Protein AF-A0A7S2VLK1-F1 (afdb_monomer)

Organism: NCBI:txid1333877

Nearest PDB structures (foldseek):
  6rbg-assembly1_A  TM=2.384E-01  e=4.970E+00  Escherichia coli K-12

Mean predicted aligned error: 7.68 Å

Foldseek 3Di:
DVVVVVLVLLQVLLVVLVVVVNPDGDDRPDPDDDPSSVVSSVVVVLVVVVVVVVVLLVVLCVVLVHDPVVLVVLLVLFLVLLVCVVVPDDPDPPDPDDPDDPDSPSQVFFAALVSVVVSCVVLVFDADPVLSVVLVVLLVVLDDPVPVPDPDGRGAGSSSVSVSVSCCVVVCRRVVVVSVVVVVVVVVPPPPVVPPPD

Sequence (198 aa):
EEQRTMLGRLDEARAAARAAGARDVSSDGGCSLRCWELVQLVRMLRSDSDRAADELIDKTAKELRFSVAELAQFRKIFTKWVDIEAVGGTPAPGGEGGPGGGLAKAASKGLSTDTLLRLLQSMGMRITLKQKAELEAQAAKFQEPRQQRGGGCSQLDFPGFLRMMRWLIDSDFAGINDLAADAAQKKKSQPLHSQLLA

Solvent-accessible surface area (backbone atoms only — not comparable to full-atom values): 11828 Å² total; per-residue (Å²): 110,68,68,59,55,51,53,52,48,50,42,51,12,38,51,53,26,47,76,73,67,51,85,78,68,68,64,81,91,55,94,70,81,42,72,58,30,51,52,38,36,54,49,51,55,46,53,51,51,53,49,54,49,51,53,51,40,54,52,47,33,59,76,72,67,53,50,74,68,55,50,53,51,50,51,54,52,50,53,54,51,40,53,40,57,74,73,68,68,74,82,67,95,78,75,84,75,78,93,80,86,58,77,81,64,54,77,79,52,43,43,38,60,70,56,51,50,51,52,46,41,74,74,70,43,73,80,48,74,71,54,49,54,50,50,51,57,50,52,63,69,48,41,60,78,85,62,67,81,53,98,60,83,72,45,33,42,71,58,28,45,51,54,48,55,50,49,40,62,77,65,40,51,74,50,46,58,59,54,50,51,52,54,55,50,54,64,69,68,58,71,77,77,84,75,78,85,121

pLDDT: mean 86.24, std 14.77, range [42.44, 97.31]

Structure (mmCIF, N/CA/C/O backbone):
data_AF-A0A7S2VLK1-F1
#
_entry.id   AF-A0A7S2VLK1-F1
#
loop_
_atom_site.group_PDB
_atom_site.id
_atom_site.type_symbol
_atom_site.label_atom_id
_atom_site.label_alt_id
_atom_site.label_comp_id
_atom_site.label_asym_id
_atom_site.label_entity_id
_atom_site.label_seq_id
_atom_site.pdbx_PDB_ins_code
_atom_site.Cartn_x
_atom_site.Cartn_y
_atom_site.Cartn_z
_atom_site.occupancy
_atom_site.B_iso_or_equiv
_atom_site.auth_seq_id
_atom_site.auth_comp_id
_atom_site.auth_asym_id
_atom_site.auth_atom_id
_atom_site.pdbx_PDB_model_num
ATOM 1 N N . GLU A 1 1 ? 25.648 8.898 -10.915 1.00 85.38 1 GLU A N 1
ATOM 2 C CA . GLU A 1 1 ? 25.487 7.436 -10.732 1.00 85.38 1 GLU A CA 1
ATOM 3 C C . GLU A 1 1 ? 24.234 6.907 -11.420 1.00 85.38 1 GLU A C 1
ATOM 5 O O . GLU A 1 1 ? 24.350 5.959 -12.183 1.00 85.38 1 GLU A O 1
ATOM 10 N N . GLU A 1 2 ? 23.084 7.572 -11.274 1.00 89.06 2 GLU A N 1
ATOM 11 C CA . GLU A 1 2 ? 21.802 7.179 -11.892 1.00 89.06 2 GLU A CA 1
ATOM 12 C C . GLU A 1 2 ? 21.870 6.895 -13.403 1.00 89.06 2 GLU A C 1
ATOM 14 O O . GLU A 1 2 ? 21.321 5.898 -13.864 1.00 89.06 2 GLU A O 1
ATOM 19 N N . GLN A 1 3 ? 22.600 7.709 -14.176 1.00 87.88 3 GLN A N 1
ATOM 20 C CA . GLN A 1 3 ? 22.790 7.474 -15.616 1.00 87.88 3 GLN A CA 1
ATOM 21 C C . GLN A 1 3 ? 23.479 6.136 -15.917 1.00 87.88 3 GLN A C 1
ATOM 23 O O . GLN A 1 3 ? 23.084 5.446 -16.851 1.00 87.88 3 GLN A O 1
ATOM 28 N N . ARG A 1 4 ? 24.480 5.735 -15.119 1.00 91.31 4 ARG A N 1
ATOM 29 C CA . ARG A 1 4 ? 25.161 4.442 -15.300 1.00 91.31 4 ARG A CA 1
ATOM 30 C C . ARG A 1 4 ? 24.218 3.286 -14.986 1.00 91.31 4 ARG A C 1
ATOM 32 O O . ARG A 1 4 ? 24.176 2.321 -15.739 1.00 91.31 4 ARG A O 1
ATOM 39 N N . THR A 1 5 ? 23.419 3.418 -13.927 1.00 92.81 5 THR A N 1
ATOM 40 C CA . THR A 1 5 ? 22.384 2.438 -13.575 1.00 92.81 5 THR A CA 1
ATOM 41 C C . THR A 1 5 ? 21.341 2.307 -14.683 1.00 92.81 5 THR A C 1
ATOM 43 O O . THR A 1 5 ? 20.944 1.198 -15.030 1.00 92.81 5 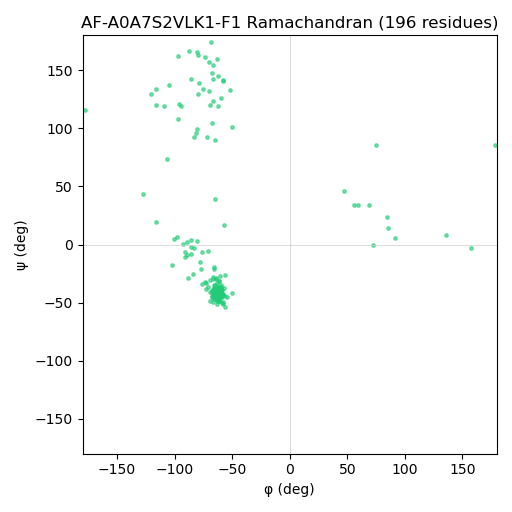THR A O 1
ATOM 46 N N . MET A 1 6 ? 20.919 3.427 -15.277 1.00 90.56 6 MET A N 1
ATOM 47 C CA . MET A 1 6 ? 19.967 3.423 -16.385 1.00 90.56 6 MET A CA 1
ATOM 48 C C . MET A 1 6 ? 20.546 2.732 -17.622 1.00 90.56 6 MET A C 1
ATOM 50 O O . MET A 1 6 ? 19.867 1.890 -18.200 1.00 90.56 6 MET A O 1
ATOM 54 N N . LEU A 1 7 ? 21.794 3.033 -17.996 1.00 92.50 7 LEU A N 1
ATOM 55 C CA . LEU A 1 7 ? 22.470 2.376 -19.120 1.00 92.50 7 LEU A CA 1
ATOM 56 C C . LEU A 1 7 ? 22.594 0.861 -18.905 1.00 92.50 7 LEU A C 1
ATOM 58 O O . LEU A 1 7 ? 22.267 0.103 -19.813 1.00 92.50 7 LEU A O 1
ATOM 62 N N . GLY A 1 8 ? 22.944 0.416 -17.692 1.00 93.69 8 GLY A N 1
ATOM 63 C CA . GLY A 1 8 ? 22.959 -1.012 -17.353 1.00 93.69 8 GLY A CA 1
ATOM 64 C C . GLY A 1 8 ? 21.593 -1.685 -17.546 1.00 93.69 8 GLY A C 1
ATOM 65 O O . GLY A 1 8 ? 21.505 -2.743 -18.165 1.00 93.69 8 GLY A O 1
ATOM 66 N N . ARG A 1 9 ? 20.502 -1.025 -17.129 1.00 94.62 9 ARG A N 1
ATOM 67 C CA . ARG A 1 9 ? 19.129 -1.517 -17.362 1.00 94.62 9 ARG A CA 1
ATOM 68 C C . ARG A 1 9 ? 18.757 -1.578 -18.846 1.00 94.62 9 ARG A C 1
ATOM 70 O O . ARG A 1 9 ? 17.939 -2.410 -19.228 1.00 94.62 9 ARG A O 1
ATOM 77 N N . LEU A 1 10 ? 19.321 -0.713 -19.693 1.00 95.69 10 LEU A N 1
ATOM 78 C CA . LEU A 1 10 ? 19.100 -0.789 -21.142 1.00 95.69 10 LEU A CA 1
ATOM 79 C C . LEU A 1 10 ? 19.765 -2.026 -21.745 1.00 95.69 10 LEU A C 1
ATOM 81 O O . LEU A 1 10 ? 19.150 -2.695 -22.574 1.00 95.69 10 LEU A O 1
ATOM 85 N N . ASP A 1 11 ? 20.978 -2.359 -21.311 1.00 96.00 11 ASP A N 1
ATOM 86 C CA . ASP A 1 11 ? 21.673 -3.562 -21.775 1.00 96.00 11 ASP A CA 1
ATOM 87 C C . ASP A 1 11 ? 20.961 -4.842 -21.304 1.00 96.00 11 ASP A C 1
ATOM 89 O O . ASP A 1 11 ? 20.767 -5.771 -22.092 1.00 96.00 11 ASP A O 1
ATOM 93 N N . GLU A 1 12 ? 20.443 -4.863 -20.073 1.00 95.81 12 GLU A N 1
ATOM 94 C CA . GLU A 1 12 ? 19.567 -5.944 -19.595 1.00 95.81 12 GLU A CA 1
ATOM 95 C C . GLU A 1 12 ? 18.290 -6.067 -20.444 1.00 95.81 12 GLU A C 1
ATOM 97 O O . GLU A 1 12 ? 17.899 -7.171 -20.832 1.00 95.81 12 GLU A O 1
ATOM 102 N N . ALA A 1 13 ? 17.665 -4.941 -20.809 1.00 95.94 13 ALA A N 1
ATOM 103 C CA . ALA A 1 13 ? 16.469 -4.931 -21.652 1.00 95.94 13 ALA A CA 1
ATOM 104 C C . ALA A 1 13 ? 16.753 -5.490 -23.055 1.00 95.94 13 ALA A C 1
ATOM 106 O O . ALA A 1 13 ? 15.936 -6.235 -23.606 1.00 95.94 13 ALA A O 1
ATOM 107 N N . ARG A 1 14 ? 17.919 -5.161 -23.627 1.00 96.38 14 ARG A N 1
ATOM 108 C CA . ARG A 1 14 ? 18.400 -5.702 -24.909 1.00 96.38 14 ARG A CA 1
ATOM 109 C C . ARG A 1 14 ? 18.612 -7.204 -24.829 1.00 96.38 14 ARG A C 1
ATOM 111 O O . ARG A 1 14 ? 18.125 -7.933 -25.695 1.00 96.38 14 ARG A O 1
ATOM 118 N N . ALA A 1 15 ? 19.291 -7.678 -23.785 1.00 96.38 15 ALA A N 1
ATOM 119 C CA . ALA A 1 15 ? 19.501 -9.102 -23.554 1.00 96.38 15 ALA A CA 1
ATOM 120 C C . ALA A 1 15 ? 18.163 -9.851 -23.411 1.00 96.38 15 ALA A C 1
ATOM 122 O O . ALA A 1 15 ? 17.963 -10.879 -24.060 1.00 96.38 15 ALA A O 1
ATOM 123 N N . ALA A 1 16 ? 17.210 -9.297 -22.655 1.00 95.38 16 ALA A N 1
ATOM 124 C CA . ALA A 1 16 ? 15.867 -9.855 -22.502 1.00 95.38 16 ALA A CA 1
ATOM 125 C C . ALA A 1 16 ? 15.075 -9.871 -23.823 1.00 95.38 16 ALA A C 1
ATOM 127 O O . ALA A 1 16 ? 14.368 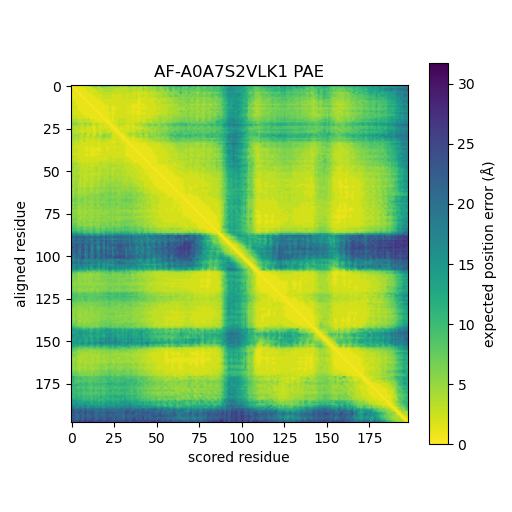-10.837 -24.114 1.00 95.38 16 ALA A O 1
ATOM 128 N N . ALA A 1 17 ? 15.204 -8.835 -24.658 1.00 96.56 17 ALA A N 1
ATOM 129 C CA . ALA A 1 17 ? 14.569 -8.793 -25.975 1.00 96.56 17 ALA A CA 1
ATOM 130 C C . ALA A 1 17 ? 15.136 -9.871 -26.912 1.00 96.56 17 ALA A C 1
ATOM 132 O O . ALA A 1 17 ? 14.366 -10.572 -27.573 1.00 96.56 17 ALA A O 1
ATOM 133 N N . ARG A 1 18 ? 16.464 -10.057 -26.917 1.00 97.00 18 ARG A N 1
ATOM 134 C CA . ARG A 1 18 ? 17.136 -11.130 -27.670 1.00 97.00 18 ARG A CA 1
ATOM 135 C C . ARG A 1 18 ? 16.695 -12.513 -27.195 1.00 97.00 18 ARG A C 1
ATOM 137 O O . ARG A 1 18 ? 16.333 -13.345 -28.022 1.00 97.00 18 ARG A O 1
ATOM 144 N N . ALA A 1 19 ? 16.652 -12.735 -25.881 1.00 96.38 19 ALA A N 1
ATOM 145 C CA . ALA A 1 19 ? 16.186 -13.991 -25.291 1.00 96.38 19 ALA A CA 1
ATOM 146 C C . ALA A 1 19 ? 14.718 -14.303 -25.640 1.00 96.38 19 ALA A C 1
ATOM 148 O O . ALA A 1 19 ? 14.354 -15.462 -25.809 1.00 96.38 19 ALA A O 1
ATOM 149 N N . ALA A 1 20 ? 13.889 -13.270 -25.815 1.00 96.12 20 ALA A N 1
ATOM 150 C CA . ALA A 1 20 ? 12.505 -13.396 -26.269 1.00 96.12 20 ALA A CA 1
ATOM 151 C C . ALA A 1 20 ? 12.354 -13.574 -27.799 1.00 96.12 20 ALA A C 1
ATOM 153 O O . ALA A 1 20 ? 11.229 -13.616 -28.295 1.00 96.12 20 ALA A O 1
ATOM 154 N N . GLY A 1 21 ? 13.454 -13.660 -28.557 1.00 97.00 21 GLY A N 1
ATOM 155 C CA . GLY A 1 21 ? 13.446 -13.893 -30.005 1.00 97.00 21 GLY A CA 1
ATOM 156 C C . GLY A 1 21 ? 13.291 -12.638 -30.873 1.00 97.00 21 GLY A C 1
ATOM 157 O O . GLY A 1 21 ? 13.015 -12.757 -32.070 1.00 97.00 21 GLY A O 1
ATOM 158 N N . ALA A 1 22 ? 13.465 -11.434 -30.315 1.00 96.62 22 ALA A N 1
ATOM 159 C CA . ALA A 1 22 ? 13.444 -10.207 -31.106 1.00 96.62 22 ALA A CA 1
ATOM 160 C C . ALA A 1 22 ? 14.656 -10.161 -32.056 1.00 96.62 22 ALA A C 1
ATOM 162 O O . ALA A 1 22 ? 15.803 -10.252 -31.624 1.00 96.62 22 ALA A O 1
ATOM 163 N N . ARG A 1 23 ? 14.397 -10.013 -33.362 1.00 95.19 23 ARG A N 1
ATOM 164 C CA . ARG A 1 23 ? 15.443 -9.973 -34.405 1.00 95.19 23 ARG A CA 1
ATOM 165 C C . ARG A 1 23 ? 16.064 -8.591 -34.583 1.00 95.19 23 ARG A C 1
ATOM 167 O O . ARG A 1 23 ? 17.197 -8.481 -35.028 1.00 95.19 23 ARG A O 1
ATOM 174 N N . ASP A 1 24 ? 15.315 -7.549 -34.237 1.00 93.75 24 ASP A N 1
ATOM 175 C CA . ASP A 1 24 ? 15.710 -6.157 -34.418 1.00 93.75 24 ASP A CA 1
ATOM 176 C C . ASP A 1 24 ? 16.076 -5.545 -33.058 1.00 93.75 24 ASP A C 1
ATOM 178 O O . ASP A 1 24 ? 15.328 -4.757 -32.486 1.00 93.75 24 ASP A O 1
ATOM 182 N N . VAL A 1 25 ? 17.241 -5.929 -32.528 1.00 96.56 25 VAL A N 1
ATOM 183 C CA . VAL A 1 25 ? 17.819 -5.402 -31.276 1.00 96.56 25 VAL A CA 1
ATOM 184 C C . VAL A 1 25 ? 19.125 -4.673 -31.604 1.00 96.56 25 VAL A C 1
ATOM 186 O O . VAL A 1 25 ? 19.923 -5.142 -32.409 1.00 96.56 25 VAL A O 1
ATOM 189 N N . SER A 1 26 ? 19.296 -3.487 -31.042 1.00 95.69 26 SER A N 1
ATOM 190 C CA . SER A 1 26 ? 20.486 -2.645 -31.092 1.00 95.69 26 SER A CA 1
ATOM 191 C C . SER A 1 26 ? 21.677 -3.333 -30.417 1.00 95.69 26 SER A C 1
ATOM 193 O O . SER A 1 26 ? 21.515 -4.231 -29.589 1.00 95.69 26 SER A O 1
ATOM 195 N N . SER A 1 27 ? 22.891 -2.891 -30.744 1.00 94.38 27 SER A N 1
ATOM 196 C CA . SER A 1 27 ? 24.106 -3.354 -30.069 1.00 94.38 27 SER A CA 1
ATOM 197 C C . SER A 1 27 ? 24.159 -2.887 -28.611 1.00 94.38 27 SER A C 1
ATOM 199 O O . SER A 1 27 ? 23.713 -1.780 -28.286 1.00 94.38 27 SER A O 1
ATOM 201 N N . ASP A 1 28 ? 24.767 -3.704 -27.753 1.00 93.25 28 ASP A N 1
ATOM 202 C CA . ASP A 1 28 ? 25.022 -3.365 -26.350 1.00 93.25 28 ASP A CA 1
ATOM 203 C C . ASP A 1 28 ? 25.874 -2.083 -26.256 1.00 93.25 28 ASP A C 1
ATOM 205 O O . ASP A 1 28 ? 26.728 -1.821 -27.108 1.00 93.25 28 ASP A O 1
ATOM 209 N N . GLY A 1 29 ? 25.583 -1.227 -25.273 1.00 91.62 29 GLY A N 1
ATOM 210 C CA . GLY A 1 29 ? 26.210 0.095 -25.135 1.00 91.62 29 GLY A CA 1
ATOM 211 C C . GLY A 1 29 ? 25.778 1.159 -26.160 1.00 91.62 29 GLY A C 1
ATOM 212 O O . GLY A 1 29 ? 26.230 2.301 -26.076 1.00 91.62 29 GLY A O 1
ATOM 213 N N . GLY A 1 30 ? 24.891 0.839 -27.112 1.00 90.50 30 GLY A N 1
ATOM 214 C CA . GLY A 1 30 ? 24.349 1.823 -28.055 1.00 90.50 30 GLY A CA 1
ATOM 215 C C . GLY A 1 30 ? 23.462 2.881 -27.379 1.00 90.50 30 GLY A C 1
ATOM 216 O O . GLY A 1 30 ? 22.839 2.622 -26.351 1.00 90.50 30 GLY A O 1
ATOM 217 N N . CYS A 1 31 ? 23.347 4.073 -27.974 1.00 88.19 31 CYS A N 1
ATOM 218 C CA . CYS A 1 31 ? 22.413 5.116 -27.510 1.00 88.19 31 CYS A CA 1
ATOM 219 C C . CYS A 1 31 ? 21.018 5.012 -28.153 1.00 88.19 31 CYS A C 1
ATOM 221 O O . CYS A 1 31 ? 20.100 5.727 -27.755 1.00 88.19 31 CYS A O 1
ATOM 223 N N . SER A 1 32 ? 20.852 4.151 -29.160 1.00 92.62 32 SER A N 1
ATOM 224 C CA . SER A 1 32 ? 19.569 3.906 -29.811 1.00 92.62 32 SER A CA 1
ATOM 225 C C . SER A 1 32 ? 18.761 2.843 -29.064 1.00 92.62 32 SER A C 1
ATOM 227 O O . SER A 1 32 ? 19.305 1.860 -28.551 1.00 92.62 32 SER A O 1
ATOM 229 N N . LEU A 1 33 ? 17.446 3.069 -29.011 1.00 94.62 33 LEU A N 1
ATOM 230 C CA . LEU A 1 33 ? 16.456 2.152 -28.455 1.00 94.62 33 LEU A CA 1
ATOM 231 C C . LEU A 1 33 ? 15.443 1.772 -29.531 1.00 94.62 33 LEU A C 1
ATOM 233 O O . LEU A 1 33 ? 14.869 2.638 -30.193 1.00 94.62 33 LEU A O 1
ATOM 237 N N . ARG A 1 34 ? 15.208 0.473 -29.689 1.00 95.81 34 ARG A N 1
ATOM 238 C CA . ARG A 1 34 ? 14.176 -0.094 -30.562 1.00 95.81 34 ARG A CA 1
ATOM 239 C C . ARG A 1 34 ? 12.924 -0.424 -29.754 1.00 95.81 34 ARG A C 1
ATOM 241 O O . ARG A 1 34 ? 12.958 -0.545 -28.530 1.00 95.81 34 ARG A O 1
ATOM 248 N N . CYS A 1 35 ? 11.798 -0.590 -30.445 1.00 95.88 35 CYS A N 1
ATOM 249 C CA . CYS A 1 35 ? 10.493 -0.786 -29.805 1.00 95.88 35 CYS A CA 1
ATOM 250 C C . CYS A 1 35 ? 10.486 -1.962 -28.807 1.00 95.88 35 CYS A C 1
ATOM 252 O O . CYS A 1 35 ? 10.030 -1.808 -27.676 1.00 95.88 35 CYS A O 1
ATOM 254 N N . TRP A 1 36 ? 11.053 -3.115 -29.180 1.00 95.44 36 TRP A N 1
ATOM 255 C CA . TRP A 1 36 ? 11.091 -4.297 -28.310 1.00 95.44 36 TRP A CA 1
ATOM 256 C C . TRP A 1 36 ? 11.948 -4.110 -27.056 1.00 95.44 36 TRP A C 1
ATOM 258 O O . TRP A 1 36 ? 11.581 -4.600 -25.991 1.00 95.44 36 TRP A O 1
ATOM 268 N N . GLU A 1 37 ? 13.046 -3.367 -27.158 1.00 96.31 37 GLU A N 1
ATOM 269 C CA . GLU A 1 37 ? 13.905 -3.030 -26.017 1.00 96.31 37 GLU A CA 1
ATOM 270 C C . GLU A 1 37 ? 13.166 -2.117 -25.042 1.00 96.31 37 GLU A C 1
ATOM 272 O O . GLU A 1 37 ? 13.184 -2.360 -23.839 1.00 96.31 37 GLU A O 1
ATOM 277 N N . LEU A 1 38 ? 12.442 -1.118 -25.562 1.00 95.38 38 LEU A N 1
ATOM 278 C CA . LEU A 1 38 ? 11.603 -0.242 -24.750 1.00 95.38 38 LEU A CA 1
ATOM 279 C C . LEU A 1 38 ? 10.509 -1.034 -24.018 1.00 95.38 38 LEU A C 1
ATOM 281 O O . LEU A 1 38 ? 10.280 -0.809 -22.832 1.00 95.38 38 LEU A O 1
ATOM 285 N N . VAL A 1 39 ? 9.855 -1.986 -24.691 1.00 95.50 39 VAL A N 1
ATOM 286 C CA . VAL A 1 39 ? 8.842 -2.851 -24.062 1.00 95.50 39 VAL A CA 1
ATOM 287 C C . VAL A 1 39 ? 9.448 -3.683 -22.933 1.00 95.50 39 VAL A C 1
ATOM 289 O O . VAL A 1 39 ? 8.855 -3.757 -21.855 1.00 95.50 39 VAL A O 1
ATOM 292 N N . GLN A 1 40 ? 10.617 -4.295 -23.147 1.00 96.38 40 GLN A N 1
ATOM 293 C CA . GLN A 1 40 ? 11.279 -5.071 -22.095 1.00 96.38 40 GLN A CA 1
ATOM 294 C C . GLN A 1 40 ? 11.735 -4.186 -20.938 1.00 96.38 40 GLN A C 1
ATOM 296 O O . GLN A 1 40 ? 11.514 -4.543 -19.785 1.00 96.38 40 GLN A O 1
ATOM 301 N N . LEU A 1 41 ? 12.264 -2.996 -21.225 1.00 95.50 41 LEU A N 1
ATOM 302 C CA . LEU A 1 41 ? 12.617 -2.023 -20.200 1.00 95.50 41 LEU A CA 1
ATOM 303 C C . LEU A 1 41 ? 11.406 -1.654 -19.341 1.00 95.50 41 LEU A C 1
ATOM 305 O O . LEU A 1 41 ? 11.469 -1.758 -18.121 1.00 95.50 41 LEU A O 1
ATOM 309 N N . VAL A 1 42 ? 10.280 -1.282 -19.957 1.00 93.88 42 VAL A N 1
ATOM 310 C CA . VAL A 1 42 ? 9.048 -0.942 -19.228 1.00 93.88 42 VAL A CA 1
ATOM 311 C C . VAL A 1 42 ? 8.561 -2.117 -18.378 1.00 93.88 42 VAL A C 1
ATOM 313 O O . VAL A 1 42 ? 8.128 -1.904 -17.246 1.00 93.88 42 VAL A O 1
ATOM 316 N N . ARG A 1 43 ? 8.644 -3.354 -18.884 1.00 93.12 43 ARG A N 1
ATOM 317 C CA . ARG A 1 43 ? 8.299 -4.553 -18.106 1.00 93.12 43 ARG A CA 1
ATOM 318 C C . ARG A 1 43 ? 9.207 -4.723 -16.895 1.00 93.12 43 ARG A C 1
ATOM 320 O O . ARG A 1 43 ? 8.684 -4.906 -15.808 1.00 93.12 43 ARG A O 1
ATOM 327 N N . MET A 1 44 ? 10.523 -4.609 -17.059 1.00 92.75 44 MET A N 1
ATOM 328 C CA . MET A 1 44 ? 11.469 -4.712 -15.943 1.00 92.75 44 MET A CA 1
ATOM 329 C C . MET A 1 44 ? 11.245 -3.616 -14.903 1.00 92.75 44 MET A C 1
ATOM 331 O O . MET A 1 44 ? 11.207 -3.912 -13.716 1.00 92.75 44 MET A O 1
ATOM 335 N N . LEU A 1 45 ? 11.028 -2.369 -15.334 1.00 91.50 45 LEU A N 1
ATOM 336 C CA . LEU A 1 45 ? 10.724 -1.261 -14.423 1.00 91.50 45 LEU A CA 1
ATOM 337 C C . LEU A 1 45 ? 9.435 -1.505 -13.629 1.00 91.50 45 LEU A C 1
ATOM 339 O O . LEU A 1 45 ? 9.382 -1.189 -12.443 1.00 91.50 45 LEU A O 1
ATOM 343 N N . ARG A 1 46 ? 8.410 -2.086 -14.264 1.00 89.94 46 ARG A N 1
ATOM 344 C CA . ARG A 1 46 ? 7.179 -2.495 -13.576 1.00 89.94 46 ARG A CA 1
ATOM 345 C C . ARG A 1 46 ? 7.433 -3.634 -12.598 1.00 89.94 46 ARG A C 1
ATOM 347 O O . ARG A 1 46 ? 7.076 -3.486 -11.442 1.00 89.94 46 ARG A O 1
ATOM 354 N N . SER A 1 47 ? 8.115 -4.696 -13.019 1.00 90.12 47 SER A N 1
ATOM 355 C CA . SER A 1 47 ? 8.458 -5.820 -12.142 1.00 90.12 47 SER A CA 1
ATOM 356 C C . SER A 1 47 ? 9.290 -5.385 -10.934 1.00 90.12 47 SER A C 1
ATOM 358 O O . SER A 1 47 ? 9.067 -5.869 -9.831 1.00 90.12 47 SER A O 1
ATOM 360 N N . ASP A 1 48 ? 10.228 -4.455 -11.118 1.00 91.25 48 ASP A N 1
ATOM 361 C CA . ASP A 1 48 ? 11.001 -3.866 -10.025 1.00 91.25 48 ASP A CA 1
ATOM 362 C C . ASP A 1 48 ? 10.120 -3.068 -9.066 1.00 91.25 48 ASP A C 1
ATOM 364 O O . ASP A 1 48 ? 10.269 -3.193 -7.853 1.00 91.25 48 ASP A O 1
ATOM 368 N N . SER A 1 49 ? 9.211 -2.250 -9.602 1.00 88.38 49 SER A N 1
ATOM 369 C CA . SER A 1 49 ? 8.260 -1.485 -8.797 1.00 88.38 49 SER A CA 1
ATOM 370 C C . SER A 1 49 ? 7.326 -2.405 -8.012 1.00 88.38 49 SER A C 1
ATOM 372 O O . SER A 1 49 ? 7.094 -2.165 -6.830 1.00 88.38 49 SER A O 1
ATOM 374 N N . ASP A 1 50 ? 6.811 -3.454 -8.652 1.00 87.25 50 ASP A N 1
ATOM 375 C CA . ASP A 1 50 ? 5.921 -4.438 -8.037 1.00 87.25 50 ASP A CA 1
ATOM 376 C C . ASP A 1 50 ? 6.661 -5.203 -6.932 1.00 87.25 50 ASP A C 1
ATOM 378 O O . ASP A 1 50 ? 6.171 -5.295 -5.808 1.00 87.25 50 ASP A O 1
ATOM 382 N N . ARG A 1 51 ? 7.897 -5.649 -7.200 1.00 89.62 51 ARG A N 1
ATOM 383 C CA . ARG A 1 51 ? 8.759 -6.293 -6.200 1.00 89.62 51 ARG A CA 1
ATOM 384 C C . ARG A 1 51 ? 9.043 -5.375 -5.014 1.00 89.62 51 ARG A C 1
ATOM 386 O O . ARG A 1 51 ? 8.922 -5.809 -3.875 1.00 89.62 51 ARG A O 1
ATOM 393 N N . ALA A 1 52 ? 9.391 -4.113 -5.260 1.00 89.62 52 ALA A N 1
ATOM 394 C CA . ALA A 1 52 ? 9.643 -3.149 -4.191 1.00 89.62 52 ALA A CA 1
ATOM 395 C C . ALA A 1 52 ? 8.385 -2.890 -3.340 1.00 89.62 52 ALA A C 1
ATOM 397 O O . ALA A 1 52 ? 8.484 -2.719 -2.124 1.00 89.62 52 ALA A O 1
ATOM 398 N N . ALA A 1 53 ? 7.201 -2.882 -3.962 1.00 88.50 53 ALA A N 1
ATOM 399 C CA . ALA A 1 53 ? 5.934 -2.760 -3.251 1.00 88.50 53 ALA A CA 1
ATOM 400 C C . ALA A 1 53 ? 5.644 -3.999 -2.387 1.00 88.50 53 ALA A C 1
ATOM 402 O O . ALA A 1 53 ? 5.294 -3.849 -1.216 1.00 88.50 53 ALA A O 1
ATOM 403 N N . ASP A 1 54 ? 5.834 -5.209 -2.919 1.00 88.88 54 ASP A N 1
ATOM 404 C CA . ASP A 1 54 ? 5.655 -6.449 -2.156 1.00 88.88 54 ASP A CA 1
ATOM 405 C C . ASP A 1 54 ? 6.661 -6.553 -0.993 1.00 88.88 54 ASP A C 1
ATOM 407 O O . ASP A 1 54 ? 6.266 -6.867 0.129 1.00 88.88 54 ASP A O 1
ATOM 411 N N . GLU A 1 55 ? 7.931 -6.182 -1.196 1.00 93.81 55 GLU A N 1
ATOM 412 C CA . GLU A 1 55 ? 8.940 -6.130 -0.126 1.00 93.81 55 GLU A CA 1
ATOM 413 C C . GLU A 1 55 ? 8.548 -5.159 1.001 1.00 93.81 55 GLU A C 1
ATOM 415 O O . GLU A 1 55 ? 8.727 -5.462 2.186 1.00 93.81 55 GLU A O 1
ATOM 420 N N . LEU A 1 56 ? 7.980 -3.998 0.655 1.00 92.88 56 LEU A N 1
ATOM 421 C CA . LEU A 1 56 ? 7.485 -3.028 1.633 1.00 92.88 56 LEU A CA 1
ATOM 422 C C . LEU A 1 56 ? 6.291 -3.576 2.426 1.00 92.88 56 LEU A C 1
ATOM 424 O O . LEU A 1 56 ? 6.208 -3.369 3.642 1.00 92.88 56 LEU A O 1
ATOM 428 N N . ILE A 1 57 ? 5.378 -4.281 1.755 1.00 93.44 57 ILE A N 1
ATOM 429 C CA . ILE A 1 57 ? 4.229 -4.937 2.388 1.00 93.44 57 ILE A CA 1
ATOM 430 C C . ILE A 1 57 ? 4.715 -6.015 3.356 1.00 93.44 57 ILE A C 1
ATOM 432 O O . ILE A 1 57 ? 4.294 -6.018 4.512 1.00 93.44 57 ILE A O 1
ATOM 436 N N . ASP A 1 58 ? 5.641 -6.872 2.930 1.00 93.62 58 ASP A N 1
ATOM 437 C CA . ASP A 1 58 ? 6.204 -7.940 3.757 1.00 93.62 58 ASP A CA 1
ATOM 438 C C . ASP A 1 58 ? 6.951 -7.390 4.972 1.00 93.62 58 ASP A C 1
ATOM 440 O O . ASP A 1 58 ? 6.816 -7.907 6.086 1.00 93.62 58 ASP A O 1
ATOM 444 N N . LYS A 1 59 ? 7.725 -6.317 4.786 1.00 96.31 59 LYS A N 1
ATOM 445 C CA . LYS A 1 59 ? 8.401 -5.622 5.883 1.00 96.31 59 LYS A CA 1
ATOM 446 C C . LYS A 1 59 ? 7.388 -5.063 6.882 1.00 96.31 59 LYS A C 1
ATOM 448 O O . LYS A 1 59 ? 7.508 -5.322 8.078 1.00 96.31 59 LYS A O 1
ATOM 453 N N . THR A 1 60 ? 6.364 -4.368 6.393 1.00 94.94 60 THR A N 1
ATOM 454 C CA . THR A 1 60 ? 5.308 -3.783 7.232 1.00 94.94 60 THR A CA 1
ATOM 455 C C . THR A 1 60 ? 4.532 -4.872 7.979 1.00 94.94 60 THR A C 1
ATOM 457 O O . THR A 1 60 ? 4.281 -4.749 9.174 1.00 94.94 60 THR A O 1
ATOM 460 N N . ALA A 1 61 ? 4.200 -5.983 7.320 1.00 95.06 61 ALA A N 1
ATOM 461 C CA . ALA A 1 61 ? 3.511 -7.108 7.946 1.00 95.06 61 ALA A CA 1
ATOM 462 C C . ALA A 1 61 ? 4.337 -7.727 9.087 1.00 95.06 61 ALA A C 1
ATOM 464 O O . ALA A 1 61 ? 3.792 -7.995 10.160 1.00 95.06 61 ALA A O 1
ATOM 465 N N . LYS A 1 62 ? 5.654 -7.888 8.890 1.00 97.06 62 LYS A N 1
ATOM 466 C CA . LYS A 1 62 ? 6.583 -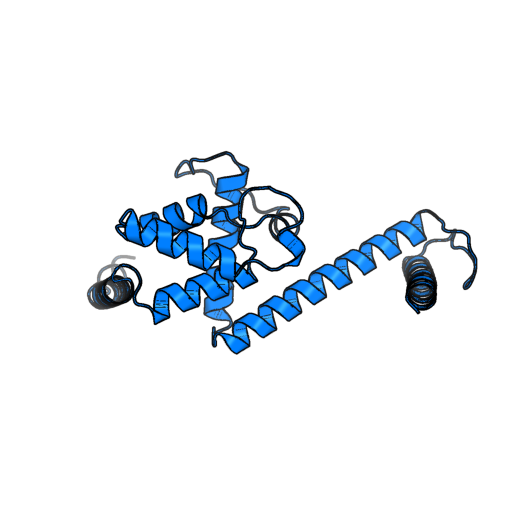8.367 9.928 1.00 97.06 62 LYS A CA 1
ATOM 467 C C . LYS A 1 62 ? 6.666 -7.403 11.111 1.00 97.06 62 LYS A C 1
ATOM 469 O O . LYS A 1 62 ? 6.604 -7.849 12.254 1.00 97.06 62 LYS A O 1
ATOM 474 N N . GLU A 1 63 ? 6.766 -6.101 10.850 1.00 97.06 63 GLU A N 1
ATOM 475 C CA . GLU A 1 63 ? 6.805 -5.062 11.890 1.00 97.06 63 GLU A CA 1
ATOM 4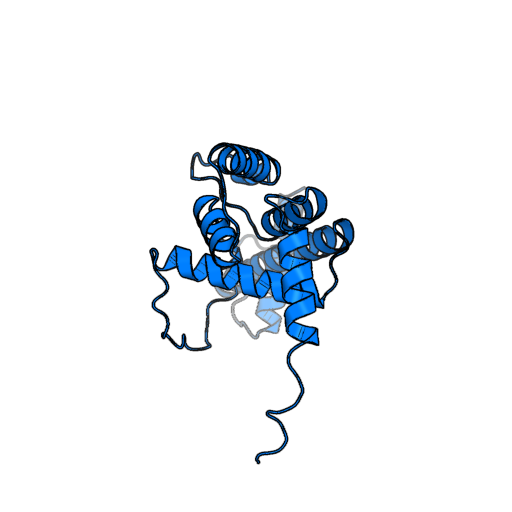76 C C . GLU A 1 63 ? 5.526 -5.055 12.745 1.00 97.06 63 GLU A C 1
ATOM 478 O O . GLU A 1 63 ? 5.599 -4.974 13.970 1.00 97.06 63 GLU A O 1
ATOM 483 N N . LEU A 1 64 ? 4.358 -5.212 12.114 1.00 96.94 64 LEU A N 1
ATOM 484 C CA . LEU A 1 64 ? 3.047 -5.204 12.779 1.00 96.94 64 LEU A CA 1
ATOM 485 C C . LEU A 1 64 ? 2.625 -6.575 13.338 1.00 96.94 64 LEU A C 1
ATOM 487 O O . LEU A 1 64 ? 1.572 -6.687 13.973 1.00 96.94 64 LEU A O 1
ATOM 491 N N . ARG A 1 65 ? 3.458 -7.606 13.132 1.00 97.31 65 ARG A N 1
ATOM 492 C CA . ARG A 1 65 ? 3.248 -8.999 13.562 1.00 97.31 65 ARG A CA 1
ATOM 493 C C . ARG A 1 65 ? 1.984 -9.645 12.988 1.00 97.31 65 ARG A C 1
ATOM 495 O O . ARG A 1 65 ? 1.364 -10.467 13.657 1.00 97.31 65 ARG A O 1
ATOM 502 N N . PHE A 1 66 ? 1.612 -9.294 11.761 1.00 96.88 66 PHE A N 1
ATOM 503 C CA . PHE A 1 66 ? 0.531 -9.987 11.065 1.00 96.88 66 PHE A CA 1
ATOM 504 C C . PHE A 1 66 ? 1.018 -11.317 10.492 1.00 96.88 66 PHE A C 1
ATOM 506 O O . PHE A 1 66 ? 2.111 -11.420 9.932 1.00 96.88 66 PHE A O 1
ATOM 513 N N . SER A 1 67 ? 0.181 -12.341 10.605 1.00 96.50 67 SER A N 1
ATOM 514 C CA . SER A 1 67 ? 0.379 -13.621 9.933 1.00 96.50 67 SER A CA 1
ATOM 515 C C . SER A 1 67 ? 0.080 -13.522 8.433 1.00 96.50 67 SER A C 1
ATOM 517 O O . SER A 1 67 ? -0.644 -12.639 7.968 1.00 96.50 67 SER A O 1
ATOM 519 N N . VAL A 1 68 ? 0.586 -14.485 7.656 1.00 95.12 68 VAL A N 1
ATOM 520 C CA . VAL A 1 68 ? 0.325 -14.573 6.205 1.00 95.12 68 VAL A CA 1
ATOM 521 C C . VAL A 1 68 ? -1.176 -14.714 5.911 1.00 95.12 68 VAL A C 1
ATOM 523 O O . VAL A 1 68 ? -1.682 -14.140 4.948 1.00 95.12 68 VAL A O 1
ATOM 526 N N . ALA A 1 69 ? -1.904 -15.443 6.762 1.00 95.44 69 ALA A N 1
ATOM 527 C CA . ALA A 1 69 ? -3.345 -15.628 6.618 1.00 95.44 69 ALA A CA 1
ATOM 528 C C . ALA A 1 69 ? -4.120 -14.320 6.851 1.00 95.44 69 ALA A C 1
ATOM 530 O O . ALA A 1 69 ? -4.999 -13.984 6.056 1.00 95.44 69 ALA A O 1
ATOM 531 N N . GLU A 1 70 ? -3.774 -13.561 7.894 1.00 94.88 70 GLU A N 1
ATOM 532 C CA . GLU A 1 70 ? -4.366 -12.241 8.159 1.00 94.88 70 GLU A CA 1
ATOM 533 C C . GLU A 1 70 ? -4.052 -11.264 7.028 1.00 94.88 70 GLU A C 1
ATOM 535 O O . GLU A 1 70 ? -4.945 -10.582 6.533 1.00 94.88 70 GLU A O 1
ATOM 540 N N . LEU A 1 71 ? -2.805 -11.245 6.548 1.00 95.56 71 LEU A N 1
ATOM 541 C CA . LEU A 1 71 ? -2.399 -10.389 5.438 1.00 95.56 71 LEU A CA 1
ATOM 542 C C . LEU A 1 71 ? -3.219 -10.673 4.171 1.00 95.56 71 LEU A C 1
ATOM 544 O O . LEU A 1 71 ? -3.673 -9.740 3.504 1.00 95.56 71 LEU A O 1
ATOM 548 N N . ALA A 1 72 ? -3.470 -11.948 3.861 1.00 93.31 72 ALA A N 1
ATOM 549 C CA . ALA A 1 72 ? -4.321 -12.342 2.742 1.00 93.31 72 ALA A CA 1
ATOM 550 C C . ALA A 1 72 ? -5.778 -11.873 2.924 1.00 93.31 72 ALA A C 1
ATOM 552 O O . ALA A 1 72 ? -6.399 -11.391 1.971 1.00 93.31 72 ALA A O 1
ATOM 553 N N . GLN A 1 73 ? -6.320 -11.961 4.144 1.00 94.19 73 GLN A N 1
ATOM 554 C CA . GLN A 1 73 ? -7.655 -11.447 4.465 1.00 94.19 73 GLN A CA 1
ATOM 555 C C . GLN A 1 73 ? -7.723 -9.923 4.320 1.00 94.19 73 GLN A C 1
ATOM 557 O O . GLN A 1 73 ? -8.632 -9.413 3.663 1.00 94.19 73 GLN A O 1
ATOM 562 N N . PHE A 1 74 ? -6.742 -9.197 4.857 1.00 95.56 74 PHE A N 1
ATOM 563 C CA . PHE A 1 74 ? -6.657 -7.745 4.731 1.00 95.56 74 PHE A CA 1
ATOM 564 C C . PHE A 1 74 ? -6.517 -7.304 3.279 1.00 95.56 74 PHE A C 1
ATOM 566 O O . PHE A 1 74 ? -7.202 -6.368 2.875 1.00 95.56 74 PHE A O 1
ATOM 573 N N . ARG A 1 75 ? -5.713 -8.003 2.467 1.00 94.25 75 ARG A N 1
ATOM 574 C CA . ARG A 1 75 ? -5.589 -7.722 1.029 1.00 94.25 75 ARG A CA 1
ATOM 575 C C . ARG A 1 75 ? -6.939 -7.881 0.330 1.00 94.25 75 ARG A C 1
ATOM 577 O O . ARG A 1 75 ? -7.355 -6.988 -0.400 1.00 94.25 75 ARG A O 1
ATOM 584 N N . LYS A 1 76 ? -7.675 -8.960 0.620 1.00 93.38 76 LYS A N 1
ATOM 585 C CA . LYS A 1 76 ? -9.021 -9.184 0.067 1.00 93.38 76 LYS A CA 1
ATOM 586 C C . LYS A 1 76 ? -10.005 -8.076 0.458 1.00 93.38 76 LYS A C 1
ATOM 588 O O . LYS A 1 76 ? -10.771 -7.623 -0.390 1.00 93.38 76 LYS A O 1
ATOM 593 N N . ILE A 1 77 ? -9.993 -7.646 1.722 1.00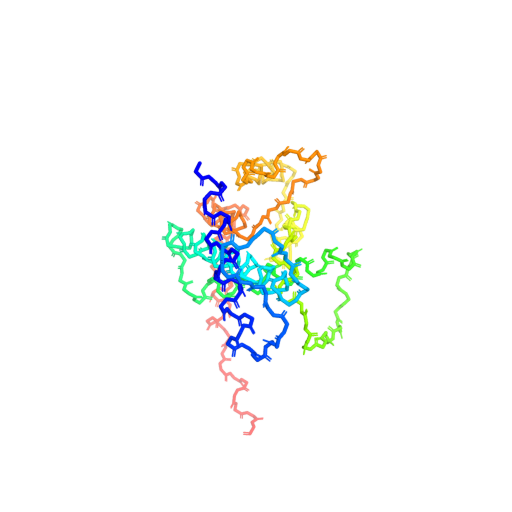 94.25 77 ILE A N 1
ATOM 594 C CA . ILE A 1 77 ? -10.839 -6.546 2.206 1.00 94.25 77 ILE A CA 1
ATOM 595 C C . ILE A 1 77 ? -10.460 -5.250 1.484 1.00 94.25 77 ILE A C 1
ATOM 597 O O . ILE A 1 77 ? -11.330 -4.608 0.903 1.00 94.25 77 ILE A O 1
ATOM 601 N N . PHE A 1 78 ? -9.175 -4.901 1.463 1.00 94.94 78 PHE A N 1
ATOM 602 C CA . PHE A 1 78 ? -8.672 -3.685 0.832 1.00 94.94 78 PHE A CA 1
ATOM 603 C C . PHE A 1 78 ? -9.069 -3.604 -0.645 1.00 94.94 78 PHE A C 1
ATOM 605 O O . PHE A 1 78 ? -9.719 -2.641 -1.046 1.00 94.94 78 PHE A O 1
ATOM 612 N N . THR A 1 79 ? -8.770 -4.640 -1.438 1.00 92.44 79 THR A N 1
ATOM 613 C CA . THR A 1 79 ? -9.103 -4.670 -2.870 1.00 92.44 79 THR A CA 1
ATOM 614 C C . THR A 1 79 ? -10.604 -4.520 -3.099 1.00 92.44 79 THR A C 1
ATOM 616 O O . THR A 1 79 ? -11.011 -3.698 -3.912 1.00 92.44 79 THR A O 1
ATOM 619 N N . LYS A 1 80 ? -11.436 -5.224 -2.317 1.00 92.75 80 LYS A N 1
ATOM 620 C CA . LYS A 1 80 ? -12.896 -5.102 -2.411 1.00 92.75 80 LYS A CA 1
ATOM 621 C C . LYS A 1 80 ? -13.361 -3.654 -2.227 1.00 92.75 80 LYS A C 1
ATOM 623 O O . LYS A 1 80 ? -14.236 -3.199 -2.956 1.00 92.75 80 LYS A O 1
ATOM 628 N N . TRP A 1 81 ? -12.813 -2.932 -1.252 1.00 93.75 81 TRP A N 1
ATOM 629 C CA . TRP A 1 81 ? -13.225 -1.554 -0.975 1.00 93.75 81 TRP A CA 1
ATOM 630 C C . TRP A 1 81 ? -12.671 -0.542 -1.979 1.00 93.75 81 TRP A C 1
ATOM 632 O O . TRP A 1 81 ? -13.390 0.390 -2.337 1.00 93.75 81 TRP A O 1
ATOM 642 N N . VAL A 1 82 ? -11.460 -0.762 -2.497 1.00 92.50 82 VAL A N 1
ATOM 643 C CA . VAL A 1 82 ? -10.912 0.025 -3.614 1.00 92.50 82 VAL A CA 1
ATOM 644 C C . VAL A 1 82 ? -11.787 -0.127 -4.861 1.00 92.50 82 VAL A C 1
ATOM 646 O O . VAL A 1 82 ? -12.092 0.867 -5.522 1.00 92.50 82 VAL A O 1
ATOM 649 N N . ASP A 1 83 ? -12.257 -1.342 -5.153 1.00 90.44 83 ASP A N 1
ATOM 650 C CA . ASP A 1 83 ? -13.148 -1.599 -6.288 1.00 90.44 83 ASP A CA 1
ATOM 651 C C . ASP A 1 83 ? -14.506 -0.895 -6.112 1.00 90.44 83 ASP A C 1
ATOM 653 O O . ASP A 1 83 ? -15.000 -0.256 -7.041 1.00 90.44 83 ASP A O 1
ATOM 657 N N . ILE A 1 84 ? -15.087 -0.933 -4.906 1.00 88.31 84 ILE A N 1
ATOM 658 C CA . ILE A 1 84 ? -16.340 -0.224 -4.584 1.00 88.31 84 ILE A CA 1
ATOM 659 C C . ILE A 1 84 ? -16.197 1.291 -4.786 1.00 88.31 84 ILE A C 1
ATOM 661 O O . ILE A 1 84 ? -17.108 1.943 -5.305 1.00 88.31 84 ILE A O 1
ATOM 665 N N . GLU A 1 85 ? -15.066 1.861 -4.371 1.00 88.50 85 GLU A N 1
ATOM 666 C CA . GLU A 1 85 ? -14.778 3.286 -4.531 1.00 88.50 85 GLU A CA 1
ATOM 667 C C . GLU A 1 85 ? -14.591 3.665 -6.006 1.00 88.50 85 GLU A C 1
ATOM 669 O O . GLU A 1 85 ? -15.115 4.686 -6.452 1.00 88.50 85 GLU A O 1
ATOM 674 N N . ALA A 1 86 ? -13.933 2.811 -6.795 1.00 87.00 86 ALA A N 1
ATOM 675 C CA . ALA A 1 86 ? -13.725 3.041 -8.223 1.00 87.00 86 ALA A CA 1
ATOM 676 C C . ALA A 1 86 ? -15.029 3.068 -9.041 1.00 87.00 86 ALA A C 1
ATOM 678 O O . ALA A 1 86 ? -15.080 3.749 -10.065 1.00 87.00 86 ALA A O 1
ATOM 679 N N . VAL A 1 87 ? -16.070 2.356 -8.598 1.00 85.00 87 VAL A N 1
ATOM 680 C CA . VAL A 1 87 ? -17.379 2.274 -9.275 1.00 85.00 87 VAL A CA 1
ATOM 681 C C . VAL A 1 87 ? -18.301 3.459 -8.930 1.00 85.00 87 VAL A C 1
ATOM 683 O O . VAL A 1 87 ? -19.376 3.597 -9.505 1.00 85.00 87 VAL A O 1
ATOM 686 N N . GLY A 1 88 ? -17.888 4.374 -8.046 1.00 77.62 88 GLY A N 1
ATOM 687 C CA . GLY A 1 88 ? -18.676 5.574 -7.736 1.00 77.62 88 GLY A CA 1
ATOM 688 C C . GLY A 1 88 ? -19.759 5.367 -6.675 1.00 77.62 88 GLY A C 1
ATOM 689 O O . GLY A 1 88 ? -20.696 6.151 -6.601 1.00 77.62 88 GLY A O 1
ATOM 690 N N . GLY A 1 89 ? -19.607 4.357 -5.811 1.00 67.19 89 GLY A N 1
ATOM 691 C CA . GLY A 1 89 ? -20.326 4.288 -4.539 1.00 67.19 89 GLY A CA 1
ATOM 692 C C . GLY A 1 89 ? -21.806 3.916 -4.634 1.00 67.19 89 GLY A C 1
ATOM 693 O O . GLY A 1 89 ? -22.676 4.772 -4.587 1.00 67.19 89 GLY A O 1
ATOM 694 N N . THR A 1 90 ? -22.084 2.616 -4.656 1.00 53.50 90 THR A N 1
ATOM 695 C CA . THR A 1 90 ? -22.900 1.859 -3.682 1.00 53.50 90 THR A CA 1
ATOM 696 C C . THR A 1 90 ? -22.836 0.406 -4.166 1.00 53.50 90 THR A C 1
ATOM 698 O O . THR A 1 90 ? -23.275 0.135 -5.282 1.00 53.50 90 THR A O 1
ATOM 701 N N . PRO A 1 91 ? -22.247 -0.538 -3.410 1.00 51.62 91 PRO A N 1
ATOM 702 C CA . PRO A 1 91 ? -22.218 -1.932 -3.830 1.00 51.62 91 PRO A CA 1
ATOM 703 C C . PRO A 1 91 ? -23.643 -2.481 -3.787 1.00 51.62 91 PRO A C 1
ATOM 705 O O . PRO A 1 91 ? -24.177 -2.748 -2.712 1.00 51.62 91 PRO A O 1
ATOM 708 N N . ALA A 1 92 ? -24.270 -2.634 -4.952 1.00 50.53 92 ALA A N 1
ATOM 709 C CA . ALA A 1 92 ? -25.500 -3.399 -5.052 1.00 50.53 92 ALA A CA 1
ATOM 710 C C . ALA A 1 92 ? -25.207 -4.843 -4.587 1.00 50.53 92 ALA A C 1
ATOM 712 O O . ALA A 1 92 ? -24.260 -5.463 -5.088 1.00 50.53 92 ALA A O 1
ATOM 713 N N . PRO A 1 93 ? -25.963 -5.387 -3.618 1.00 50.50 93 PRO A N 1
ATOM 714 C CA . PRO A 1 93 ? -25.783 -6.757 -3.160 1.00 50.50 93 PRO A CA 1
ATOM 715 C C . PRO A 1 93 ? -26.286 -7.708 -4.254 1.00 50.50 93 PRO A C 1
ATOM 717 O O . PRO A 1 93 ? -27.474 -7.998 -4.321 1.00 50.50 93 PRO A O 1
ATOM 720 N N . GLY A 1 94 ? -25.401 -8.151 -5.153 1.00 57.34 94 GLY A N 1
ATOM 721 C CA . GLY A 1 94 ? -25.760 -9.147 -6.174 1.00 57.34 94 GLY A CA 1
ATOM 722 C C . GLY A 1 94 ? -24.906 -9.197 -7.443 1.00 57.34 94 GLY A C 1
ATOM 723 O O . GLY A 1 94 ? -25.140 -10.058 -8.281 1.00 57.34 94 GLY A O 1
ATOM 724 N N . GLY A 1 95 ? -23.921 -8.312 -7.619 1.00 46.25 95 GLY A N 1
ATOM 725 C CA . GLY A 1 95 ? -23.047 -8.355 -8.795 1.00 46.25 95 GLY A CA 1
ATOM 726 C C . GLY A 1 95 ? -21.926 -9.382 -8.646 1.00 46.25 95 GLY A C 1
ATOM 727 O O . GLY A 1 95 ? -20.884 -9.067 -8.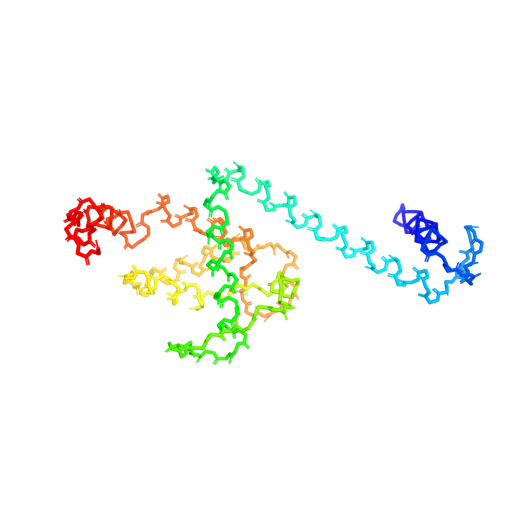072 1.00 46.25 95 GLY A O 1
ATOM 728 N N . GLU A 1 96 ? -22.118 -10.592 -9.170 1.00 48.56 96 GLU A N 1
ATOM 729 C CA . GLU A 1 96 ? -21.038 -11.558 -9.399 1.00 48.56 96 GLU A CA 1
ATOM 730 C C . GLU A 1 96 ? -20.066 -10.994 -10.451 1.00 48.56 96 GLU A C 1
ATOM 732 O O . GLU A 1 96 ? -20.238 -11.140 -11.659 1.00 48.56 96 GLU A O 1
ATOM 737 N N . GLY A 1 97 ? -19.059 -10.259 -9.975 1.00 48.00 97 GLY A N 1
ATOM 738 C CA . GLY A 1 97 ? -17.994 -9.693 -10.796 1.00 48.00 97 GLY A CA 1
ATOM 739 C C . GLY A 1 97 ? -17.086 -10.789 -11.348 1.00 48.00 97 GLY A C 1
ATOM 740 O O . GLY A 1 97 ? -16.468 -11.537 -10.590 1.00 48.00 97 GLY A O 1
ATOM 741 N N . GLY A 1 98 ? -17.013 -10.868 -12.677 1.00 43.44 98 GLY A N 1
ATOM 742 C CA . GLY A 1 98 ? -16.233 -11.860 -13.408 1.00 43.44 98 GLY A CA 1
ATOM 743 C C . GLY A 1 98 ? -14.730 -11.845 -13.064 1.00 43.44 98 GLY A C 1
ATOM 744 O O . GLY A 1 98 ? -14.131 -10.776 -12.909 1.00 43.44 98 GLY A O 1
ATOM 745 N N . PRO A 1 99 ? -14.091 -13.024 -12.976 1.00 47.47 99 PRO A N 1
ATOM 746 C CA . PRO A 1 99 ? -12.692 -13.164 -12.598 1.00 47.47 99 PRO A CA 1
ATOM 747 C C . PRO A 1 99 ? -11.787 -12.939 -13.814 1.00 47.47 99 PRO A C 1
ATOM 749 O O . PRO A 1 99 ? -11.488 -13.870 -14.555 1.00 47.47 99 PRO A O 1
ATOM 752 N N . GLY A 1 100 ? -11.319 -11.714 -14.052 1.00 43.19 100 GLY A N 1
ATOM 753 C CA . GLY A 1 100 ? -10.323 -11.532 -15.110 1.00 43.19 100 GLY A CA 1
ATOM 754 C C . GLY A 1 100 ? -9.874 -10.102 -15.355 1.00 43.19 100 GLY A C 1
ATOM 755 O O . GLY A 1 100 ? -10.372 -9.460 -16.269 1.00 43.19 100 GLY A O 1
ATOM 756 N N . GLY A 1 101 ? -8.882 -9.622 -14.595 1.00 42.44 101 GLY A N 1
ATOM 757 C CA . GLY A 1 101 ? -8.004 -8.550 -15.099 1.00 42.44 101 GLY A CA 1
ATOM 758 C C . GLY A 1 101 ? -7.642 -7.379 -14.176 1.00 42.44 101 GLY A C 1
ATOM 759 O O . GLY A 1 101 ? -7.039 -6.428 -14.662 1.00 42.44 101 GLY A O 1
ATOM 760 N N . GLY A 1 102 ? -7.970 -7.395 -12.878 1.00 45.34 102 GLY A N 1
ATOM 761 C CA . GLY A 1 102 ? -7.884 -6.179 -12.041 1.00 45.34 102 GLY A CA 1
ATOM 762 C C . GLY A 1 102 ? -6.694 -6.012 -11.082 1.00 45.34 102 GLY A C 1
ATOM 763 O O . GLY A 1 102 ? -6.444 -4.891 -10.640 1.00 45.34 102 GLY A O 1
ATOM 764 N N . LEU A 1 103 ? -5.947 -7.070 -10.737 1.00 51.16 103 LEU A N 1
ATOM 765 C CA . LEU A 1 103 ? -5.072 -7.037 -9.547 1.00 51.16 103 LEU A CA 1
ATOM 766 C C . LEU A 1 103 ? -3.916 -6.023 -9.630 1.00 51.16 103 LEU A C 1
ATOM 768 O O . LEU A 1 103 ? -3.598 -5.388 -8.628 1.00 51.16 103 LEU A O 1
ATOM 772 N N . ALA A 1 104 ? -3.339 -5.795 -10.814 1.00 52.75 104 ALA A N 1
ATOM 773 C CA . ALA A 1 104 ? -2.227 -4.852 -10.972 1.00 52.75 104 ALA A CA 1
ATOM 774 C C . ALA A 1 104 ? -2.666 -3.372 -10.979 1.00 52.75 104 ALA A C 1
ATOM 776 O O . ALA A 1 104 ? -1.862 -2.485 -10.708 1.00 52.75 104 ALA A O 1
ATOM 777 N N . LYS A 1 105 ? -3.941 -3.071 -11.274 1.00 54.28 105 LYS A N 1
ATOM 778 C CA . LYS A 1 105 ? -4.432 -1.681 -11.329 1.00 54.28 105 LYS A CA 1
ATOM 779 C C . LYS A 1 105 ? -4.926 -1.187 -9.966 1.00 54.28 105 LYS A C 1
ATOM 781 O O . LYS A 1 105 ? -4.803 0.004 -9.677 1.00 54.28 105 LYS A O 1
ATOM 786 N N . ALA A 1 106 ? -5.407 -2.093 -9.112 1.00 53.06 106 ALA A N 1
ATOM 787 C CA . ALA A 1 106 ? -5.868 -1.771 -7.761 1.00 53.06 106 ALA A CA 1
ATOM 788 C C . ALA A 1 106 ? -4.733 -1.308 -6.827 1.00 53.06 106 ALA A C 1
ATOM 790 O O . ALA A 1 106 ? -4.975 -0.492 -5.947 1.00 53.06 106 ALA A O 1
ATOM 791 N N . ALA A 1 107 ? -3.488 -1.741 -7.056 1.00 53.28 107 ALA A N 1
ATOM 792 C CA . ALA A 1 107 ? -2.341 -1.338 -6.234 1.00 53.28 107 ALA A CA 1
ATOM 793 C C . ALA A 1 107 ? -1.998 0.164 -6.333 1.00 53.28 107 ALA A C 1
ATOM 795 O O . ALA A 1 107 ? -1.337 0.705 -5.453 1.00 53.28 107 ALA A O 1
ATOM 796 N N . SER A 1 108 ? -2.456 0.848 -7.389 1.00 62.62 108 SER A N 1
ATOM 797 C CA . SER A 1 108 ? -2.173 2.275 -7.614 1.00 62.62 108 SER A CA 1
ATOM 798 C C . SER A 1 108 ? -3.207 3.234 -7.011 1.00 62.62 108 SER A C 1
ATOM 800 O O . SER A 1 108 ? -3.000 4.445 -7.048 1.00 62.62 108 SER A O 1
ATOM 802 N N . LYS A 1 109 ? -4.316 2.719 -6.463 1.00 79.94 109 LYS A N 1
ATOM 803 C CA . LYS A 1 109 ? -5.354 3.532 -5.819 1.00 79.94 109 LYS A CA 1
ATOM 804 C C . LYS A 1 109 ? -5.440 3.174 -4.342 1.00 79.94 109 LYS A C 1
ATOM 806 O O . LYS A 1 109 ? -5.698 2.025 -3.998 1.00 79.94 109 LYS A O 1
ATOM 811 N N . GLY A 1 110 ? -5.208 4.163 -3.484 1.00 90.31 110 GLY A N 1
ATOM 812 C CA . GLY A 1 110 ? -5.398 4.003 -2.049 1.00 90.31 110 GLY A CA 1
ATOM 813 C C . GLY A 1 110 ? -6.868 4.141 -1.648 1.00 90.31 110 GLY A C 1
ATOM 814 O O . GLY A 1 110 ? -7.692 4.635 -2.417 1.00 90.31 110 GLY A O 1
ATOM 815 N N . LEU A 1 111 ? -7.185 3.721 -0.428 1.00 93.31 111 LEU A N 1
ATOM 816 C CA . LEU A 1 111 ? -8.497 3.908 0.187 1.00 93.31 111 LEU A CA 1
ATOM 817 C C . LEU A 1 111 ? -8.627 5.326 0.737 1.00 93.31 111 LEU A C 1
ATOM 819 O O . LEU A 1 111 ? -7.777 5.762 1.515 1.00 93.31 111 LEU A O 1
ATOM 823 N N . SER A 1 112 ? -9.705 6.034 0.403 1.00 93.94 112 SER A N 1
ATOM 824 C CA . SER A 1 112 ? -10.018 7.288 1.097 1.00 93.94 112 SER A CA 1
ATOM 825 C C . SER A 1 112 ? -10.461 7.044 2.541 1.00 93.94 112 SER A C 1
ATOM 827 O O . SER A 1 112 ? -10.978 5.976 2.896 1.00 93.94 112 SER A O 1
ATOM 829 N N . THR A 1 113 ? -10.310 8.064 3.387 1.00 94.12 113 THR A N 1
ATOM 830 C CA . THR A 1 113 ? -10.776 7.998 4.778 1.00 94.12 113 THR A CA 1
ATOM 831 C C . THR A 1 113 ? -12.286 7.763 4.872 1.00 94.12 113 THR A C 1
ATOM 833 O O . THR A 1 113 ? -12.736 7.020 5.741 1.00 94.12 113 THR A O 1
ATOM 836 N N . ASP A 1 114 ? -13.084 8.303 3.946 1.00 93.56 114 ASP A N 1
ATOM 837 C CA . ASP A 1 114 ? -14.527 8.042 3.900 1.00 93.56 114 ASP A CA 1
ATOM 838 C C . ASP A 1 114 ? -14.848 6.578 3.565 1.00 93.56 114 ASP A C 1
ATOM 840 O O . ASP A 1 114 ? -15.774 5.989 4.129 1.00 93.56 114 ASP A O 1
ATOM 844 N N . THR A 1 115 ? -14.076 5.942 2.679 1.00 94.50 115 THR A N 1
ATOM 845 C CA . THR A 1 115 ? -14.205 4.501 2.418 1.00 94.50 115 THR A CA 1
ATOM 846 C C . THR A 1 115 ? -13.806 3.674 3.639 1.00 94.50 115 THR A C 1
ATOM 848 O O . THR A 1 115 ? -14.506 2.719 3.976 1.00 94.50 115 THR A O 1
ATOM 851 N N . LEU A 1 116 ? -12.754 4.073 4.356 1.00 95.06 116 LEU A N 1
ATOM 852 C CA . LEU A 1 116 ? -12.357 3.434 5.611 1.00 95.06 116 LEU A CA 1
ATOM 853 C C . LEU A 1 116 ? -13.457 3.542 6.684 1.00 95.06 116 LEU A C 1
ATOM 855 O O . LEU A 1 116 ? -13.776 2.550 7.335 1.00 95.06 116 LEU A O 1
ATOM 859 N N . LEU A 1 117 ? -14.096 4.708 6.830 1.00 95.25 117 LEU A N 1
ATOM 860 C CA . LEU A 1 117 ? -15.236 4.895 7.737 1.00 95.25 117 LEU A CA 1
ATOM 861 C C . LEU A 1 117 ? -16.402 3.967 7.381 1.00 95.25 117 LEU A C 1
ATOM 863 O O . LEU A 1 117 ? -16.966 3.326 8.268 1.00 95.25 117 LEU A O 1
ATOM 867 N N . ARG A 1 118 ? -16.736 3.849 6.090 1.00 95.31 118 ARG A N 1
ATOM 868 C CA . ARG A 1 118 ? -17.776 2.923 5.611 1.00 95.31 118 ARG A CA 1
ATOM 869 C C . ARG A 1 118 ? -17.415 1.462 5.878 1.00 95.31 118 ARG A C 1
ATOM 871 O O . ARG A 1 118 ? -18.288 0.692 6.275 1.00 95.31 118 ARG A O 1
ATOM 878 N N . LEU A 1 119 ? -16.145 1.084 5.716 1.00 95.06 119 LEU A N 1
ATOM 879 C CA . LEU A 1 119 ? -15.650 -0.245 6.082 1.00 95.06 119 LEU A CA 1
ATOM 880 C C . LEU A 1 119 ? -15.873 -0.522 7.574 1.00 95.06 119 LEU A C 1
ATOM 882 O O . LEU A 1 119 ? -16.464 -1.544 7.917 1.00 95.06 119 LEU A O 1
ATOM 886 N N . LEU A 1 120 ? -15.471 0.391 8.455 1.00 94.75 120 LEU A N 1
ATOM 887 C CA . LEU A 1 120 ? -15.638 0.238 9.903 1.00 94.75 120 LEU A CA 1
ATOM 888 C C . LEU A 1 120 ? -17.120 0.162 10.308 1.00 94.75 120 LEU A C 1
ATOM 890 O O . LEU A 1 120 ? -17.518 -0.718 11.071 1.00 94.75 120 LEU A O 1
ATOM 894 N N . GLN A 1 121 ? -17.966 1.013 9.725 1.00 94.69 121 GLN A N 1
ATOM 895 C CA . GLN A 1 121 ? -19.418 0.965 9.928 1.00 94.69 121 GLN A CA 1
ATOM 896 C C . GLN A 1 121 ? -20.029 -0.358 9.448 1.00 94.69 121 GLN A C 1
ATOM 898 O O . GLN A 1 121 ? -20.918 -0.895 10.107 1.00 94.69 121 GLN A O 1
ATOM 903 N N . SER A 1 122 ? -19.528 -0.930 8.346 1.00 93.44 122 SER A N 1
ATOM 904 C CA . SER A 1 122 ? -19.986 -2.235 7.846 1.00 93.44 122 SER A CA 1
ATOM 905 C C . SER A 1 122 ? -19.662 -3.399 8.789 1.00 93.44 122 SER A C 1
ATOM 907 O O . SER A 1 122 ? -20.325 -4.431 8.736 1.00 93.44 122 SER A O 1
ATOM 909 N N . MET A 1 123 ? -18.685 -3.222 9.685 1.00 88.50 123 MET A N 1
ATOM 910 C CA . MET A 1 123 ? -18.362 -4.176 10.751 1.00 88.50 123 MET A CA 1
ATOM 911 C C . MET A 1 123 ? -19.210 -3.964 12.018 1.00 88.50 123 MET A C 1
ATOM 913 O O . MET A 1 123 ? -19.014 -4.661 13.009 1.00 88.50 123 MET A O 1
ATOM 917 N N . GLY A 1 124 ? -20.163 -3.026 11.998 1.00 90.06 124 GLY A N 1
ATOM 918 C CA . GLY A 1 124 ? -21.058 -2.733 13.120 1.00 90.06 124 GLY A CA 1
ATOM 919 C C . GLY A 1 124 ? -20.549 -1.650 14.073 1.00 90.06 124 GLY A C 1
ATOM 920 O O . GLY A 1 124 ? -21.190 -1.389 15.092 1.00 90.06 124 GLY A O 1
ATOM 921 N N . MET A 1 125 ? -19.432 -0.990 13.754 1.00 92.50 125 MET A N 1
ATOM 922 C CA . MET A 1 125 ? -18.869 0.061 14.601 1.00 92.50 125 MET A CA 1
ATOM 923 C C . MET A 1 125 ? -19.674 1.357 14.472 1.00 92.50 125 MET A C 1
ATOM 925 O O . MET A 1 125 ? -19.976 1.826 13.371 1.00 92.50 125 MET A O 1
ATOM 929 N N . ARG A 1 126 ? -19.990 1.979 15.611 1.00 94.75 126 ARG A N 1
ATOM 930 C CA . ARG A 1 126 ? -20.630 3.300 15.660 1.00 94.75 126 ARG A CA 1
ATOM 931 C C . ARG A 1 126 ? -19.560 4.360 15.868 1.00 94.75 126 ARG A C 1
ATOM 933 O O . ARG A 1 126 ? -19.005 4.475 16.953 1.00 94.75 126 ARG A O 1
ATOM 940 N N . ILE A 1 127 ? -19.282 5.127 14.820 1.00 96.06 127 ILE A N 1
ATOM 941 C CA . ILE A 1 127 ? -18.217 6.132 14.828 1.00 96.06 127 ILE A CA 1
ATOM 942 C C . ILE A 1 127 ? -18.811 7.495 15.165 1.00 96.06 127 ILE A C 1
ATOM 944 O O . ILE A 1 127 ? -19.686 7.999 14.462 1.00 96.06 127 ILE A O 1
ATOM 948 N N . THR A 1 128 ? -18.322 8.096 16.243 1.00 96.62 128 THR A N 1
ATOM 949 C CA . THR A 1 128 ? -18.663 9.468 16.641 1.00 96.62 128 THR A CA 1
ATOM 950 C C . THR A 1 128 ? -17.865 10.498 15.837 1.00 96.62 128 THR A C 1
ATOM 952 O O . THR A 1 128 ? -16.820 10.187 15.268 1.00 96.62 128 THR A O 1
ATOM 955 N N . LEU A 1 129 ? -18.302 11.762 15.827 1.00 96.69 129 LEU A N 1
ATOM 956 C CA . LEU A 1 129 ? -17.581 12.838 15.128 1.00 96.69 129 LEU A CA 1
ATOM 957 C C . LEU A 1 129 ? -16.144 13.023 15.653 1.00 96.69 129 LEU A C 1
ATOM 959 O O . LEU A 1 129 ? -15.222 13.242 14.872 1.00 96.69 129 LEU A O 1
ATOM 963 N N . LYS A 1 130 ? -15.944 12.874 16.969 1.00 96.62 130 LYS A N 1
ATOM 964 C CA . LYS A 1 130 ? -14.617 12.940 17.597 1.00 96.62 130 LYS A CA 1
ATOM 965 C C . LYS A 1 130 ? -13.706 11.812 17.102 1.00 96.62 130 LYS A C 1
ATOM 967 O O . LYS A 1 130 ? -12.572 12.069 16.719 1.00 96.62 130 LYS A O 1
ATOM 972 N N . GLN A 1 131 ? -14.225 10.586 17.067 1.00 95.81 131 GLN A N 1
ATOM 973 C CA . GLN A 1 131 ? -13.508 9.416 16.553 1.00 95.81 131 GLN A CA 1
ATOM 974 C C . GLN A 1 131 ? -13.199 9.546 15.059 1.00 95.81 131 GLN A C 1
ATOM 976 O O . GLN A 1 131 ? -12.113 9.176 14.630 1.00 95.81 131 GLN A O 1
ATOM 981 N N . LYS A 1 132 ? -14.116 10.114 14.266 1.00 95.88 132 LYS A N 1
ATOM 982 C CA . LYS A 1 132 ? -13.863 10.421 12.854 1.00 95.88 132 LYS A CA 1
ATOM 983 C C . LYS A 1 132 ? -12.654 11.353 12.693 1.00 95.88 132 LYS A C 1
ATOM 985 O O . LYS A 1 132 ? -11.754 11.030 11.926 1.00 95.88 132 LYS A O 1
ATOM 990 N N . ALA A 1 133 ? -12.608 12.455 13.441 1.00 95.88 133 ALA A N 1
ATOM 991 C CA . ALA A 1 133 ? -11.484 13.392 13.388 1.00 95.88 133 ALA A CA 1
ATOM 992 C C . ALA A 1 133 ? -10.158 12.741 13.829 1.00 95.88 133 ALA A C 1
ATOM 994 O O . ALA A 1 133 ? -9.106 13.000 13.249 1.00 95.88 133 ALA A O 1
ATOM 995 N N . GLU A 1 134 ? -10.202 11.862 14.833 1.00 96.44 134 GLU A N 1
ATOM 996 C CA . GLU A 1 134 ? -9.035 11.094 15.275 1.00 96.44 134 GLU A CA 1
ATOM 997 C C . GLU A 1 134 ? -8.546 10.108 14.203 1.00 96.44 134 GLU A C 1
ATOM 999 O O . GLU A 1 134 ? -7.346 10.041 13.931 1.00 96.44 134 GLU A O 1
ATOM 1004 N N . LEU A 1 135 ? -9.468 9.396 13.549 1.00 95.31 135 LEU A N 1
ATOM 1005 C CA . LEU A 1 135 ? -9.167 8.490 12.440 1.00 95.31 135 LEU A CA 1
ATOM 1006 C C . LEU A 1 135 ? -8.519 9.241 11.270 1.00 95.31 135 LEU A C 1
ATOM 1008 O O . LEU A 1 135 ? -7.519 8.781 10.727 1.00 95.31 135 LEU A O 1
ATOM 1012 N N . GLU A 1 136 ? -9.059 10.404 10.898 1.00 94.81 136 GLU A N 1
ATOM 1013 C CA . GLU A 1 136 ? -8.501 11.273 9.855 1.00 94.81 136 GLU A CA 1
ATOM 1014 C C . GLU A 1 136 ? -7.086 11.743 10.208 1.00 94.81 136 GLU A C 1
ATOM 1016 O O . GLU A 1 136 ? -6.174 11.651 9.383 1.00 94.81 136 GLU A O 1
ATOM 1021 N N . ALA A 1 137 ? -6.873 12.172 11.455 1.00 94.81 137 ALA A N 1
ATOM 1022 C CA . ALA A 1 137 ? -5.560 12.587 11.932 1.00 94.81 137 ALA A CA 1
ATOM 1023 C C . ALA A 1 137 ? -4.541 11.435 11.907 1.00 94.81 137 ALA A C 1
ATOM 1025 O O . ALA A 1 137 ? -3.377 11.650 11.570 1.00 94.81 137 ALA A O 1
ATOM 1026 N N . GLN A 1 138 ? -4.954 10.210 12.240 1.00 95.75 138 GLN A N 1
ATOM 1027 C CA . GLN A 1 138 ? -4.085 9.034 12.149 1.00 95.75 138 GLN A CA 1
ATOM 1028 C C . GLN A 1 138 ? -3.836 8.609 10.700 1.00 95.75 138 GLN A C 1
ATOM 1030 O O . GLN A 1 138 ? -2.707 8.268 10.350 1.00 95.75 138 GLN A O 1
ATOM 1035 N N . ALA A 1 139 ? -4.845 8.690 9.829 1.00 94.19 139 ALA A N 1
ATOM 1036 C CA . ALA A 1 139 ? -4.699 8.377 8.409 1.00 94.19 139 ALA A CA 1
ATOM 1037 C C . ALA A 1 139 ? -3.648 9.282 7.755 1.00 94.19 139 ALA A C 1
ATOM 1039 O O . ALA A 1 139 ? -2.803 8.802 7.001 1.00 94.19 139 ALA A O 1
ATOM 1040 N N . ALA A 1 140 ? -3.642 10.567 8.115 1.00 92.75 140 ALA A N 1
ATOM 1041 C CA . ALA A 1 140 ? -2.642 11.523 7.656 1.00 92.75 140 ALA A CA 1
ATOM 1042 C C . ALA A 1 140 ? -1.213 11.180 8.125 1.00 92.75 140 ALA A C 1
ATOM 1044 O O . ALA A 1 140 ? -0.259 11.424 7.390 1.00 92.75 140 ALA A O 1
ATOM 1045 N N . LYS A 1 141 ? -1.042 10.583 9.316 1.00 93.25 141 LYS A N 1
ATOM 1046 C CA . LYS A 1 141 ? 0.280 10.159 9.823 1.00 93.25 141 LYS A CA 1
ATOM 1047 C C . LYS A 1 141 ? 0.827 8.926 9.112 1.00 93.25 141 LYS A C 1
ATOM 1049 O O . LYS A 1 141 ? 2.042 8.781 9.006 1.00 93.25 141 LYS A O 1
ATOM 1054 N N . PHE A 1 142 ? -0.047 8.022 8.671 1.00 93.00 142 PHE A N 1
ATOM 1055 C CA . PHE A 1 142 ? 0.369 6.784 8.008 1.00 93.00 142 PHE A CA 1
ATOM 1056 C C . PHE A 1 142 ? 0.597 6.934 6.503 1.00 93.00 142 PHE A C 1
ATOM 1058 O O . PHE A 1 142 ? 1.131 6.010 5.893 1.00 93.00 142 PHE A O 1
ATOM 1065 N N . GLN A 1 143 ? 0.249 8.082 5.920 1.00 88.75 143 GLN A N 1
ATOM 1066 C CA . GLN A 1 143 ? 0.540 8.398 4.524 1.00 88.75 143 GLN A CA 1
ATOM 1067 C C . GLN A 1 143 ? 2.032 8.628 4.300 1.00 88.75 143 GLN A C 1
ATOM 1069 O O . GLN A 1 143 ? 2.678 9.391 5.021 1.00 88.75 143 GLN A O 1
ATOM 1074 N N . GLU A 1 144 ? 2.585 7.988 3.269 1.00 78.00 144 GLU A N 1
ATOM 1075 C CA . GLU A 1 144 ? 3.977 8.215 2.907 1.00 78.00 144 GLU A CA 1
ATOM 1076 C C . GLU A 1 144 ? 4.199 9.649 2.385 1.00 78.00 144 GLU A C 1
ATOM 1078 O O . GLU A 1 144 ? 3.399 10.158 1.591 1.00 78.00 144 GLU A O 1
ATOM 1083 N N . PRO A 1 145 ? 5.340 10.289 2.717 1.00 74.56 145 PRO A N 1
ATOM 1084 C CA . PRO A 1 145 ? 5.666 11.642 2.256 1.00 74.56 145 PRO A CA 1
ATOM 1085 C C . PRO A 1 145 ? 5.654 11.795 0.730 1.00 74.56 145 PRO A C 1
ATOM 1087 O O . PRO A 1 145 ? 5.420 12.886 0.210 1.00 74.56 145 PRO A O 1
ATOM 1090 N N . ARG A 1 146 ? 5.888 10.701 -0.012 1.00 70.50 146 ARG A N 1
ATOM 1091 C CA . ARG A 1 146 ? 5.864 10.695 -1.482 1.00 70.50 146 ARG A CA 1
ATOM 1092 C C . ARG A 1 146 ? 4.505 11.094 -2.061 1.00 70.50 146 ARG A C 1
ATOM 1094 O O . ARG A 1 146 ? 4.479 11.636 -3.163 1.00 70.50 146 ARG A O 1
ATOM 1101 N N . GLN A 1 147 ? 3.407 10.875 -1.338 1.00 63.69 147 GLN A N 1
ATOM 1102 C CA . GLN A 1 147 ? 2.051 11.155 -1.821 1.00 63.69 147 GLN A CA 1
ATOM 1103 C C . GLN A 1 147 ? 1.556 12.573 -1.490 1.00 63.69 147 GLN A C 1
ATOM 1105 O O . GLN A 1 147 ? 0.580 13.023 -2.078 1.00 63.69 147 GLN A O 1
ATOM 1110 N N . GLN A 1 148 ? 2.259 13.336 -0.643 1.00 63.16 148 GLN A N 1
ATOM 1111 C CA . GLN A 1 148 ? 1.824 14.679 -0.221 1.00 63.16 148 GLN A CA 1
ATOM 1112 C C . GLN A 1 148 ? 2.041 15.786 -1.274 1.00 63.16 148 GLN A C 1
ATOM 1114 O O . GLN A 1 148 ? 1.606 16.918 -1.073 1.00 63.16 148 GLN A O 1
ATOM 1119 N N . ARG A 1 149 ? 2.711 15.503 -2.404 1.00 71.56 149 ARG A N 1
ATOM 1120 C CA . ARG A 1 149 ? 3.012 16.529 -3.426 1.00 71.56 149 ARG A CA 1
ATOM 1121 C C . ARG A 1 149 ? 1.841 16.900 -4.339 1.00 71.56 149 ARG A C 1
ATOM 1123 O O . ARG A 1 149 ? 1.926 17.920 -5.015 1.00 71.56 149 ARG A 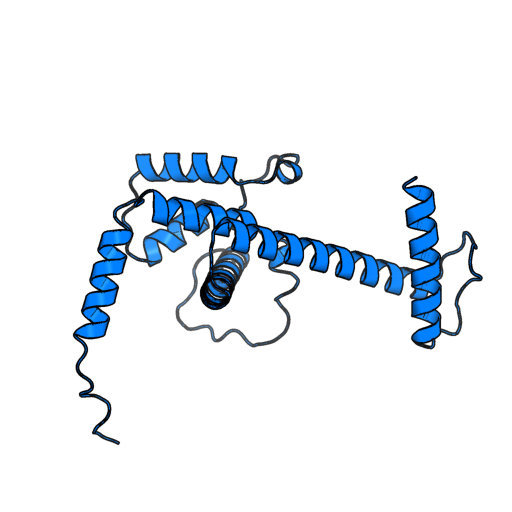O 1
ATOM 1130 N N . GLY A 1 150 ? 0.770 16.115 -4.375 1.00 67.19 150 GLY A N 1
ATOM 1131 C CA . GLY A 1 150 ? -0.461 16.486 -5.069 1.00 67.19 150 GLY A CA 1
ATOM 1132 C C . GLY A 1 150 ? -1.526 16.771 -4.028 1.00 67.19 150 GLY A C 1
ATOM 1133 O O . GLY A 1 150 ? -1.837 15.865 -3.268 1.00 67.19 150 GLY A O 1
ATOM 1134 N N . GLY A 1 151 ? -2.075 17.989 -3.984 1.00 69.50 151 GLY A N 1
ATOM 1135 C CA . GLY A 1 151 ? -3.140 18.412 -3.053 1.00 69.50 151 GLY A CA 1
ATOM 1136 C C . GLY A 1 151 ? -4.489 17.699 -3.245 1.00 69.50 151 GLY A C 1
ATOM 1137 O O . GLY A 1 151 ? -5.536 18.336 -3.202 1.00 69.50 151 GLY A O 1
ATOM 1138 N N . GLY A 1 152 ? -4.464 16.397 -3.525 1.00 67.62 152 GLY A N 1
ATOM 1139 C CA . GLY A 1 152 ? -5.614 15.517 -3.612 1.00 67.62 152 GLY A CA 1
ATOM 1140 C C . GLY A 1 152 ? -5.980 14.925 -2.254 1.00 67.62 152 GLY A C 1
ATOM 1141 O O . GLY A 1 152 ? -5.222 14.995 -1.287 1.00 67.62 152 GLY A O 1
ATOM 1142 N N . CYS A 1 153 ? -7.174 14.340 -2.200 1.00 72.19 153 CYS A N 1
ATOM 1143 C CA . CYS A 1 153 ? -7.691 13.662 -1.022 1.00 72.19 153 CYS A CA 1
ATOM 1144 C C . CYS A 1 153 ? -6.694 12.625 -0.489 1.00 72.19 153 CYS A C 1
ATOM 1146 O O . CYS A 1 153 ? -6.178 11.797 -1.236 1.00 72.19 153 CYS A O 1
ATOM 1148 N N . SER A 1 154 ? -6.482 12.667 0.822 1.00 82.81 154 SER A N 1
ATOM 1149 C CA . SER A 1 154 ? -5.732 11.701 1.616 1.00 82.81 154 SER A CA 1
ATOM 1150 C C . SER A 1 154 ? -6.185 10.258 1.339 1.00 82.81 154 SER A C 1
ATOM 1152 O O . SER A 1 154 ? -7.215 9.817 1.849 1.00 82.81 154 SER A O 1
ATOM 1154 N N . GLN A 1 155 ? -5.415 9.527 0.530 1.00 91.56 155 GLN A N 1
ATOM 1155 C CA . GLN A 1 155 ? -5.615 8.105 0.246 1.00 91.56 155 GLN A CA 1
ATOM 1156 C C . GLN A 1 155 ? -4.578 7.266 0.999 1.00 91.56 155 GLN A C 1
ATOM 1158 O O . GLN A 1 155 ? -3.405 7.620 1.056 1.00 91.56 155 GLN A O 1
ATOM 1163 N N . LEU A 1 156 ? -5.011 6.154 1.586 1.00 93.38 156 LEU A N 1
ATOM 1164 C CA . LEU A 1 156 ? -4.156 5.176 2.253 1.00 93.38 156 LEU A CA 1
ATOM 1165 C C . LEU A 1 156 ? -3.800 4.057 1.277 1.00 93.38 156 LEU A C 1
ATOM 1167 O O . LEU A 1 156 ? -4.681 3.345 0.794 1.00 93.38 156 LEU A O 1
ATOM 1171 N N . ASP A 1 157 ? -2.512 3.878 1.010 1.00 93.50 157 ASP A N 1
ATOM 1172 C CA . ASP A 1 157 ? -2.015 2.687 0.328 1.00 93.50 157 ASP A CA 1
ATOM 1173 C C . ASP A 1 157 ? -2.165 1.432 1.210 1.00 93.50 157 ASP A C 1
ATOM 1175 O O . ASP A 1 157 ? -2.593 1.494 2.367 1.00 93.50 157 ASP A O 1
ATOM 1179 N N . PHE A 1 158 ? -1.857 0.256 0.660 1.00 94.75 158 PHE A N 1
ATOM 1180 C CA . PHE A 1 158 ? -2.034 -0.989 1.407 1.00 94.75 158 PHE A CA 1
ATOM 1181 C C . PHE A 1 158 ? -1.153 -1.066 2.675 1.00 94.75 158 PHE A C 1
ATOM 1183 O O . PHE A 1 158 ? -1.690 -1.410 3.729 1.00 94.75 158 PHE A O 1
ATOM 1190 N N . PRO A 1 159 ? 0.146 -0.695 2.658 1.00 95.44 159 PRO A N 1
ATOM 1191 C CA . PRO A 1 159 ? 0.942 -0.597 3.885 1.00 95.44 159 PRO A CA 1
ATOM 1192 C C . PRO A 1 159 ? 0.360 0.372 4.928 1.00 95.44 159 PRO A C 1
ATOM 1194 O O . PRO A 1 159 ? 0.284 0.025 6.109 1.00 95.44 159 PRO A O 1
ATOM 1197 N N . GLY A 1 160 ? -0.099 1.558 4.516 1.00 95.06 160 GLY A N 1
ATOM 1198 C CA . GLY A 1 160 ? -0.764 2.525 5.390 1.00 95.06 160 GLY A CA 1
ATOM 1199 C C . GLY A 1 160 ? -2.064 1.978 5.980 1.00 95.06 160 GLY A C 1
ATOM 1200 O O . GLY A 1 160 ? -2.326 2.148 7.172 1.00 95.06 160 GLY A O 1
ATOM 1201 N N . PHE A 1 161 ? -2.840 1.239 5.185 1.00 96.25 161 PHE A N 1
ATOM 1202 C CA . PHE A 1 161 ? -4.019 0.515 5.655 1.00 96.25 161 PHE A CA 1
ATOM 1203 C C . PHE A 1 161 ? -3.668 -0.542 6.713 1.00 96.25 161 PHE A C 1
ATOM 1205 O O . PHE A 1 161 ? -4.349 -0.619 7.732 1.00 96.25 161 PHE A O 1
ATOM 1212 N N . LEU A 1 162 ? -2.588 -1.313 6.548 1.00 96.62 162 LEU A N 1
ATOM 1213 C CA . LEU A 1 162 ? -2.158 -2.284 7.566 1.00 96.62 162 LEU A CA 1
ATOM 1214 C C . LEU A 1 162 ? -1.785 -1.603 8.888 1.00 96.62 162 LEU A C 1
ATOM 1216 O O . LEU A 1 162 ? -2.197 -2.064 9.954 1.00 96.62 162 LEU A O 1
ATOM 1220 N N . ARG A 1 163 ? -1.051 -0.483 8.830 1.00 96.88 163 ARG A N 1
ATOM 1221 C CA . ARG A 1 163 ? -0.715 0.318 10.022 1.00 96.88 163 ARG A CA 1
ATOM 1222 C C . ARG A 1 163 ? -1.970 0.845 10.712 1.00 96.88 163 ARG A C 1
ATOM 1224 O O . ARG A 1 163 ? -2.071 0.770 11.934 1.00 96.88 163 ARG A O 1
ATOM 1231 N N . MET A 1 164 ? -2.947 1.295 9.927 1.00 96.50 164 MET A N 1
ATOM 1232 C CA . MET A 1 164 ? -4.249 1.719 10.430 1.00 96.50 164 MET A CA 1
ATOM 1233 C C . MET A 1 164 ? -4.994 0.573 11.128 1.00 96.50 164 MET A C 1
ATOM 1235 O O . MET A 1 164 ? -5.445 0.742 12.256 1.00 96.50 164 MET A O 1
ATOM 1239 N N . MET A 1 165 ? -5.077 -0.609 10.507 1.00 96.31 165 MET A N 1
ATOM 1240 C CA . MET A 1 165 ? -5.730 -1.780 11.107 1.00 96.31 165 MET A CA 1
ATOM 1241 C C . MET A 1 165 ? -5.059 -2.205 12.414 1.00 96.31 165 MET A C 1
ATOM 1243 O O . MET A 1 165 ? -5.752 -2.530 13.375 1.00 96.31 165 MET A O 1
ATOM 1247 N N . ARG A 1 166 ? -3.723 -2.154 12.484 1.00 96.62 166 ARG A N 1
ATOM 1248 C CA . ARG A 1 166 ? -2.991 -2.426 13.725 1.00 96.62 166 ARG A CA 1
ATOM 1249 C C . ARG A 1 166 ? -3.342 -1.414 14.817 1.00 96.62 166 ARG A C 1
ATOM 1251 O O . ARG A 1 166 ? -3.673 -1.816 15.927 1.00 96.62 166 ARG A O 1
ATOM 1258 N N . TRP A 1 167 ? -3.310 -0.122 14.491 1.00 96.44 167 TRP A N 1
ATOM 1259 C CA . TRP A 1 167 ? -3.641 0.948 15.433 1.00 96.44 167 TRP A CA 1
ATOM 1260 C C . TRP A 1 167 ? -5.075 0.837 15.971 1.00 96.44 167 TRP A C 1
ATOM 1262 O O . TRP A 1 167 ? -5.287 1.032 17.169 1.00 96.44 167 TRP A O 1
ATOM 1272 N N . LEU A 1 168 ? -6.040 0.486 15.113 1.00 95.44 168 LEU A N 1
ATOM 1273 C CA . LEU A 1 168 ? -7.438 0.282 15.503 1.00 95.44 168 LEU A CA 1
ATOM 1274 C C . LEU A 1 168 ? -7.586 -0.823 16.558 1.00 95.44 168 LEU A C 1
ATOM 1276 O O . LEU A 1 168 ? -8.330 -0.642 17.518 1.00 95.44 168 LEU A O 1
ATOM 1280 N N . ILE A 1 169 ? -6.861 -1.934 16.388 1.00 94.12 169 ILE A N 1
ATOM 1281 C CA . ILE A 1 169 ? -6.859 -3.067 17.326 1.00 94.12 169 ILE A CA 1
ATOM 1282 C C . ILE A 1 169 ? -6.168 -2.676 18.638 1.00 94.12 169 ILE A C 1
ATOM 1284 O O . ILE A 1 169 ? -6.719 -2.886 19.718 1.00 94.12 169 ILE A O 1
ATOM 1288 N N . ASP A 1 170 ? -4.980 -2.072 18.549 1.00 95.62 170 ASP A N 1
ATOM 1289 C CA . ASP A 1 170 ? -4.172 -1.727 19.724 1.00 95.62 170 ASP A CA 1
ATOM 1290 C C . ASP A 1 170 ? -4.824 -0.634 20.593 1.00 95.62 170 ASP A C 1
ATOM 1292 O O . ASP A 1 170 ? -4.633 -0.623 21.807 1.00 95.62 170 ASP A O 1
ATOM 1296 N N . SER A 1 171 ? -5.603 0.273 19.993 1.00 94.50 171 SER A N 1
ATOM 1297 C CA . SER A 1 171 ? -6.260 1.383 20.707 1.00 94.50 171 SER A CA 1
ATOM 1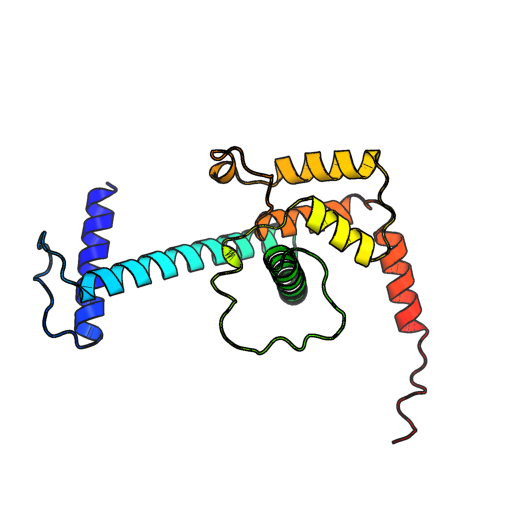298 C C . SER A 1 171 ? -7.679 1.059 21.180 1.00 94.50 171 SER A C 1
ATOM 1300 O O . SER A 1 171 ? -8.336 1.939 21.731 1.00 94.50 171 SER A O 1
ATOM 1302 N N . ASP A 1 172 ? -8.171 -0.156 20.913 1.00 91.75 172 ASP A N 1
ATOM 1303 C CA . ASP A 1 172 ? -9.578 -0.540 21.088 1.00 91.75 172 ASP A CA 1
ATOM 1304 C C . ASP A 1 172 ? -10.557 0.494 20.501 1.00 91.75 172 ASP A C 1
ATOM 1306 O O . ASP A 1 172 ? -11.516 0.960 21.127 1.00 91.75 172 ASP A O 1
ATOM 1310 N N . PHE A 1 173 ? -10.268 0.936 19.277 1.00 91.75 173 PHE A N 1
ATOM 1311 C CA . PHE A 1 173 ? -10.987 2.056 18.694 1.00 91.75 173 PHE A CA 1
ATOM 1312 C C . PHE A 1 173 ? -12.474 1.718 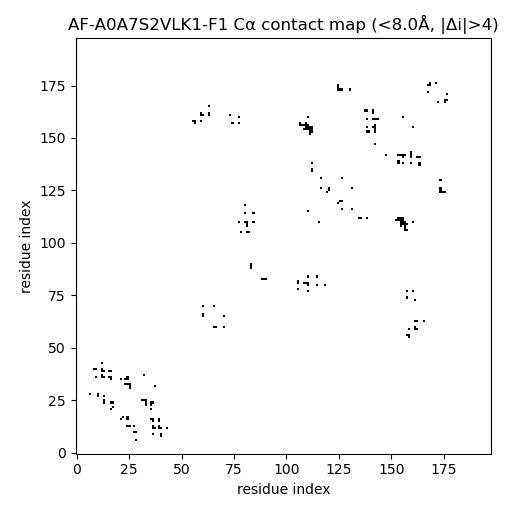18.537 1.00 91.75 173 PHE A C 1
ATOM 1314 O O . PHE A 1 173 ? -12.839 0.792 17.819 1.00 91.75 173 PHE A O 1
ATOM 1321 N N . ALA A 1 174 ? -13.332 2.497 19.199 1.00 90.00 174 ALA A N 1
ATOM 1322 C CA . ALA A 1 174 ? -14.783 2.302 19.231 1.00 90.00 174 ALA A CA 1
ATOM 1323 C C . ALA A 1 174 ? -15.240 0.910 19.727 1.00 90.00 174 ALA A C 1
ATOM 1325 O O . ALA A 1 174 ? -16.270 0.416 19.265 1.00 90.00 174 ALA A O 1
ATOM 1326 N N . GLY A 1 175 ? -14.504 0.303 20.668 1.00 88.06 175 GLY A N 1
ATOM 1327 C CA . GLY A 1 175 ? -14.878 -0.977 21.285 1.00 88.06 175 GLY A CA 1
ATOM 1328 C C . GLY A 1 175 ? -14.780 -2.152 20.312 1.00 88.06 175 GLY A C 1
ATOM 1329 O O . GLY A 1 175 ? -15.610 -3.065 20.327 1.00 88.06 175 GLY A O 1
ATOM 1330 N N . ILE A 1 176 ? -13.809 -2.109 19.395 1.00 88.94 176 ILE A N 1
ATOM 1331 C CA . ILE A 1 176 ? -13.613 -3.162 18.394 1.00 88.94 176 ILE A CA 1
ATOM 1332 C C . ILE A 1 176 ? -13.292 -4.510 19.049 1.00 88.94 176 ILE A C 1
ATOM 1334 O O . ILE A 1 176 ? -13.691 -5.552 18.526 1.00 88.94 176 ILE A O 1
ATOM 1338 N N . ASN A 1 177 ? -12.622 -4.500 20.203 1.00 89.19 177 ASN A N 1
ATOM 1339 C CA . ASN A 1 177 ? -12.260 -5.718 20.915 1.00 89.19 177 ASN A CA 1
ATOM 1340 C C . ASN A 1 177 ? -13.491 -6.393 21.530 1.00 89.19 177 ASN A C 1
ATOM 1342 O O . ASN A 1 177 ? -13.597 -7.620 21.468 1.00 89.19 177 ASN A O 1
ATOM 1346 N N . ASP A 1 178 ? -14.456 -5.610 22.016 1.00 91.69 178 ASP A N 1
ATOM 1347 C CA . ASP A 1 178 ? -15.733 -6.127 22.516 1.00 91.69 178 ASP A CA 1
ATOM 1348 C C . ASP A 1 178 ? -16.538 -6.778 21.384 1.00 91.69 178 ASP A C 1
ATOM 1350 O O . ASP A 1 178 ? -16.996 -7.916 21.501 1.00 91.69 178 ASP A O 1
ATOM 1354 N N . LEU A 1 179 ? -16.625 -6.110 20.228 1.00 89.88 179 LEU A N 1
ATOM 1355 C CA . LEU A 1 179 ? -17.299 -6.659 19.046 1.00 89.88 179 LEU A CA 1
ATOM 1356 C C . LEU A 1 179 ? -16.635 -7.950 18.547 1.00 89.88 179 LEU A C 1
ATOM 1358 O O . LEU A 1 179 ? -17.322 -8.896 18.147 1.00 89.88 179 LEU A O 1
ATOM 1362 N N . ALA A 1 180 ? -15.303 -8.007 18.571 1.00 88.44 180 ALA A N 1
ATOM 1363 C CA . ALA A 1 180 ? -14.553 -9.198 18.197 1.00 88.44 180 ALA A CA 1
ATOM 1364 C C . ALA A 1 180 ? -14.787 -10.352 19.187 1.00 88.44 180 ALA A C 1
ATOM 1366 O O . ALA A 1 180 ? -14.975 -11.498 18.762 1.00 88.44 180 ALA A O 1
ATOM 1367 N N . ALA A 1 181 ? -14.829 -10.059 20.489 1.00 90.56 181 ALA A N 1
ATOM 1368 C CA . ALA A 1 181 ? -15.135 -11.035 21.527 1.00 90.56 181 ALA A CA 1
ATOM 1369 C C . ALA A 1 181 ? -16.555 -11.603 21.361 1.00 90.56 181 ALA A C 1
ATOM 1371 O O . ALA A 1 181 ? -16.730 -12.826 21.348 1.00 90.56 181 ALA A O 1
ATOM 1372 N N . ASP A 1 182 ? -17.547 -10.743 21.126 1.00 90.62 182 ASP A N 1
ATOM 1373 C CA . ASP A 1 182 ? -18.937 -11.137 20.882 1.00 90.62 182 ASP A CA 1
ATOM 1374 C C . ASP A 1 182 ? -19.081 -12.007 19.626 1.00 90.62 182 ASP A C 1
ATOM 1376 O O . ASP A 1 182 ? -19.782 -13.027 19.627 1.00 90.62 182 ASP A O 1
ATOM 1380 N N . ALA A 1 183 ? -18.396 -11.644 18.538 1.00 89.19 183 ALA A N 1
ATOM 1381 C CA . ALA A 1 183 ? -18.393 -12.427 17.305 1.00 89.19 183 ALA A CA 1
ATOM 1382 C C . ALA A 1 183 ? -17.763 -13.816 17.512 1.00 89.19 183 ALA A C 1
ATOM 1384 O O . ALA A 1 183 ? -18.279 -14.821 17.008 1.00 89.19 183 ALA A O 1
ATOM 1385 N N . ALA A 1 184 ? -16.683 -13.897 18.294 1.00 89.19 184 ALA A N 1
ATOM 1386 C CA . ALA A 1 184 ? -16.044 -15.161 18.643 1.00 89.19 184 ALA A CA 1
ATOM 1387 C C . ALA A 1 184 ? -16.950 -16.049 19.515 1.00 89.19 184 ALA A C 1
ATOM 1389 O O . ALA A 1 184 ? -16.989 -17.266 19.314 1.00 89.19 184 ALA A O 1
ATOM 1390 N N . GLN A 1 185 ? -17.713 -15.463 20.445 1.00 91.12 185 GLN A N 1
ATOM 1391 C CA . GLN A 1 185 ? -18.686 -16.196 21.259 1.00 91.12 185 GLN A CA 1
ATOM 1392 C C . GLN A 1 185 ? -19.849 -16.731 20.419 1.00 91.12 185 GLN A C 1
ATOM 1394 O O . GLN A 1 185 ? -20.170 -17.916 20.510 1.00 91.12 185 GLN A O 1
ATOM 1399 N N . LYS A 1 186 ? -20.429 -15.913 19.531 1.00 88.44 186 LYS A N 1
ATOM 1400 C CA . LYS A 1 186 ? -21.509 -16.353 18.628 1.00 88.44 186 LYS A CA 1
ATOM 1401 C C . LYS A 1 186 ? -21.099 -17.546 17.766 1.00 88.44 186 LYS A C 1
ATOM 1403 O O . LYS A 1 186 ? -21.904 -18.451 17.562 1.00 88.44 186 LYS A O 1
ATOM 1408 N N . LYS A 1 187 ? -19.842 -17.586 17.310 1.00 86.56 187 LYS A N 1
ATOM 1409 C CA . LYS A 1 187 ? -19.313 -18.707 16.520 1.00 86.56 187 LYS A CA 1
ATOM 1410 C C . LYS A 1 187 ? -19.158 -19.999 17.335 1.00 86.56 187 LYS A C 1
ATOM 1412 O O . LYS A 1 187 ? -19.316 -21.075 16.773 1.00 86.56 187 LYS A O 1
ATOM 1417 N N . LYS A 1 188 ? -18.882 -19.912 18.644 1.00 85.69 188 LYS A N 1
ATOM 1418 C CA . LYS A 1 188 ? -18.852 -21.082 19.549 1.00 85.69 188 LYS A CA 1
ATOM 1419 C C . LYS A 1 188 ? -20.252 -21.616 19.854 1.00 85.69 188 LYS A C 1
ATOM 1421 O O . LYS A 1 188 ? -20.416 -22.819 20.020 1.00 85.69 188 LYS A O 1
ATOM 1426 N N . SER A 1 189 ? -21.241 -20.728 19.916 1.00 82.25 189 SER A N 1
ATOM 1427 C CA . SER A 1 189 ? -22.620 -21.064 20.281 1.00 82.25 189 SER A CA 1
ATOM 1428 C C . SER A 1 189 ? -23.506 -21.470 19.105 1.00 82.25 189 SER A C 1
ATOM 1430 O O . SER A 1 189 ? -24.683 -21.720 19.331 1.00 82.25 189 SER A O 1
ATOM 1432 N N . GLN A 1 190 ? -23.001 -21.533 17.866 1.00 76.12 190 GLN A N 1
ATOM 1433 C CA . GLN A 1 190 ? -23.723 -22.171 16.761 1.00 76.12 190 GLN A CA 1
ATOM 1434 C C . GLN A 1 190 ? -23.526 -23.694 16.865 1.00 76.12 190 GLN A C 1
ATOM 1436 O O . GLN A 1 190 ? -22.466 -24.189 16.474 1.00 76.12 190 GLN A O 1
ATOM 1441 N N . PRO A 1 191 ? -24.495 -24.456 17.415 1.00 68.75 191 PRO A N 1
ATOM 1442 C CA . PRO A 1 191 ? -24.392 -25.906 17.462 1.00 68.75 191 PRO A CA 1
ATOM 1443 C C . PRO A 1 191 ? -24.341 -26.453 16.033 1.00 68.75 191 PRO A C 1
ATOM 1445 O O . PRO A 1 191 ? -25.025 -25.947 15.145 1.00 68.75 191 PRO A O 1
ATOM 1448 N N . LEU A 1 192 ? -23.570 -27.524 15.837 1.00 66.75 192 LEU A N 1
ATOM 1449 C CA . LEU A 1 192 ? -23.368 -28.303 14.599 1.00 66.75 192 LEU A CA 1
ATOM 1450 C C . LEU A 1 192 ? -24.658 -28.892 13.973 1.00 66.75 192 LEU A C 1
ATOM 1452 O O . LEU A 1 192 ? -24.602 -29.800 13.147 1.00 66.75 192 LEU A O 1
ATOM 1456 N N . HIS A 1 193 ? -25.836 -28.404 14.357 1.00 58.72 193 HIS A N 1
ATOM 1457 C CA . HIS A 1 193 ? -27.133 -29.008 14.080 1.00 58.72 193 HIS A CA 1
ATOM 1458 C C . HIS A 1 193 ? -27.574 -28.932 12.611 1.00 58.72 193 HIS A C 1
ATOM 1460 O O . HIS A 1 193 ? -28.568 -29.543 12.238 1.00 58.72 193 HIS A O 1
ATOM 1466 N N . SER A 1 194 ? -26.817 -28.251 11.753 1.00 61.38 194 SER A N 1
ATOM 1467 C CA . SER A 1 194 ? -27.063 -28.178 10.310 1.00 61.38 194 SER A CA 1
ATOM 1468 C C . SER A 1 194 ? -26.226 -29.155 9.465 1.00 61.38 194 SER A C 1
ATOM 1470 O O . SER A 1 194 ? -26.300 -29.081 8.245 1.00 61.38 194 SER A O 1
ATOM 1472 N N . GLN A 1 195 ? -25.457 -30.080 10.062 1.00 57.22 195 GLN A N 1
ATOM 1473 C CA . GLN A 1 195 ? -24.698 -31.108 9.314 1.00 57.22 195 GLN A CA 1
ATOM 1474 C C . GLN A 1 195 ? -25.343 -32.508 9.278 1.00 57.22 195 GLN A C 1
ATOM 1476 O O . GLN A 1 195 ? -24.739 -33.428 8.739 1.00 57.22 195 GLN A O 1
ATOM 1481 N N . LEU A 1 196 ? -26.558 -32.693 9.810 1.00 57.88 196 LEU A N 1
ATOM 1482 C CA . LEU A 1 196 ? -27.200 -34.019 9.923 1.00 57.88 196 LEU A CA 1
ATOM 1483 C C . LEU A 1 196 ? -28.500 -34.179 9.108 1.00 57.88 196 LEU A C 1
ATOM 1485 O O . LEU A 1 196 ? -29.288 -35.077 9.382 1.00 57.88 196 LEU A O 1
ATOM 1489 N N . LEU A 1 197 ? -28.723 -33.324 8.105 1.00 57.41 197 LEU A N 1
ATOM 1490 C CA . LEU A 1 197 ? -29.859 -33.407 7.169 1.00 57.41 197 LEU A CA 1
ATOM 1491 C C . LEU A 1 197 ? -29.404 -33.379 5.697 1.00 57.41 197 LEU A C 1
ATOM 1493 O O . LEU A 1 197 ? -29.992 -32.682 4.870 1.00 57.41 197 LEU A O 1
ATOM 1497 N N . ALA A 1 198 ? -28.349 -34.132 5.381 1.00 56.47 198 ALA A N 1
ATOM 1498 C CA . ALA A 1 198 ? -27.978 -34.503 4.016 1.00 56.47 198 ALA A CA 1
ATOM 1499 C C . ALA A 1 198 ? -27.815 -36.023 3.934 1.00 56.47 198 ALA A C 1
ATOM 1501 O O . ALA A 1 198 ? -27.177 -36.579 4.857 1.00 56.47 198 ALA A O 1
#

Secondary structure (DSSP, 8-state):
-HHHHHHHHHHHHHHHHHHTT-S--PPTT-S---HHHHHHHHHHHHHHHHHHHHHHHHHHHHHHT--HHHHHHHHHHHHHHHHHHHTTS---TT----SSS-HHHHTT-PEEHHHHHHHHHHTT----HHHHHHHHHHHHHHS-GGGTTS-S--EE-HHHHHHHHHHHHHTTTTSHHHHHHHHHHHHHSS-STTSS--

Radius of gyration: 22.88 Å; Cα contacts (8 Å, |Δi|>4): 127; chains: 1; bounding box: 56×53×57 Å